Protein AF-A0A074LGM9-F1 (afdb_monomer_lite)

Structure (mmCIF, N/CA/C/O backbone):
data_AF-A0A074LGM9-F1
#
_entry.id   AF-A0A074LGM9-F1
#
loop_
_atom_site.group_PDB
_atom_site.id
_atom_site.type_symbol
_atom_site.label_atom_id
_atom_site.label_alt_id
_atom_site.label_comp_id
_atom_site.label_asym_id
_atom_site.label_entity_id
_atom_site.label_seq_id
_atom_site.pdbx_PDB_ins_code
_atom_site.Cartn_x
_atom_site.Cartn_y
_atom_site.Cartn_z
_atom_site.occupancy
_atom_site.B_iso_or_equiv
_atom_site.auth_seq_id
_atom_site.auth_comp_id
_atom_site.auth_asym_id
_atom_site.auth_atom_id
_atom_site.pdbx_PDB_model_num
ATOM 1 N N . MET A 1 1 ? 14.860 3.502 -33.119 1.00 79.56 1 MET A N 1
ATOM 2 C CA . MET A 1 1 ? 13.932 3.957 -32.060 1.00 79.56 1 MET A CA 1
ATOM 3 C C . MET A 1 1 ? 13.161 2.778 -31.493 1.00 79.56 1 MET A C 1
ATOM 5 O O . MET A 1 1 ? 13.314 2.541 -30.311 1.00 79.56 1 MET A O 1
ATOM 9 N N . ILE A 1 2 ? 12.432 1.997 -32.301 1.00 83.88 2 ILE A N 1
ATOM 10 C CA . ILE A 1 2 ? 11.739 0.797 -31.795 1.00 83.88 2 ILE A CA 1
ATOM 11 C C . ILE A 1 2 ? 12.697 -0.224 -31.157 1.00 83.88 2 ILE A C 1
ATOM 13 O O . ILE A 1 2 ? 12.437 -0.666 -30.051 1.00 83.88 2 ILE A O 1
ATOM 17 N N . GLU A 1 3 ? 13.859 -0.476 -31.768 1.00 88.50 3 GLU A N 1
ATOM 18 C CA . GLU A 1 3 ? 14.899 -1.351 -31.192 1.00 88.50 3 GLU A CA 1
ATOM 19 C C . GLU A 1 3 ? 15.421 -0.869 -29.832 1.00 88.50 3 GLU A C 1
ATOM 21 O O . GLU A 1 3 ? 15.702 -1.665 -28.945 1.00 88.50 3 GLU A O 1
ATOM 26 N N . TYR A 1 4 ? 15.507 0.451 -29.643 1.00 87.50 4 TYR A N 1
ATOM 27 C CA . TYR A 1 4 ? 15.885 1.024 -28.353 1.00 87.50 4 TYR A CA 1
ATOM 28 C C . TYR A 1 4 ? 14.794 0.762 -27.308 1.00 87.50 4 TYR A C 1
ATOM 30 O O . TYR A 1 4 ? 15.094 0.303 -26.216 1.00 87.50 4 TYR A O 1
ATOM 38 N N . VAL A 1 5 ? 13.524 0.974 -27.671 1.00 87.62 5 VAL A N 1
ATOM 39 C CA . VAL A 1 5 ? 12.377 0.695 -26.790 1.00 87.62 5 VAL A CA 1
ATOM 40 C C . VAL A 1 5 ? 12.294 -0.789 -26.428 1.00 87.62 5 VAL A C 1
ATOM 42 O O . VAL A 1 5 ? 12.041 -1.098 -25.272 1.00 87.62 5 VAL A O 1
ATOM 45 N N . LYS A 1 6 ? 12.550 -1.701 -27.377 1.00 91.06 6 LYS A N 1
ATOM 46 C CA . LYS A 1 6 ? 12.632 -3.146 -27.110 1.00 91.06 6 LYS A CA 1
ATOM 47 C C . LYS A 1 6 ? 13.707 -3.464 -26.068 1.00 91.06 6 LYS A C 1
ATOM 49 O O . LYS A 1 6 ? 13.430 -4.161 -25.099 1.00 91.06 6 LYS A O 1
ATOM 54 N N . GLY A 1 7 ? 14.910 -2.913 -26.242 1.00 89.75 7 GLY A N 1
ATOM 55 C CA . GLY A 1 7 ? 16.015 -3.116 -25.304 1.00 89.75 7 GLY A CA 1
ATOM 56 C C . GLY A 1 7 ? 15.731 -2.561 -23.906 1.00 89.75 7 GLY A C 1
ATOM 57 O O . GLY A 1 7 ? 16.044 -3.212 -22.914 1.00 89.75 7 GLY A O 1
ATOM 58 N N . GLU A 1 8 ? 15.112 -1.385 -23.811 1.00 89.44 8 GLU A N 1
ATOM 59 C CA . GLU A 1 8 ? 14.709 -0.812 -22.520 1.00 89.44 8 GLU A CA 1
ATOM 60 C C . GLU A 1 8 ? 13.554 -1.591 -21.871 1.00 89.44 8 GLU A C 1
ATOM 62 O O . GLU A 1 8 ? 13.563 -1.781 -20.659 1.00 89.44 8 GLU A O 1
ATOM 67 N N . LEU A 1 9 ? 12.601 -2.106 -22.657 1.00 89.62 9 LEU A N 1
ATOM 68 C CA . LEU A 1 9 ? 11.525 -2.963 -22.153 1.00 89.62 9 LEU A CA 1
ATOM 69 C C . LEU A 1 9 ? 12.070 -4.265 -21.560 1.00 89.62 9 LEU A C 1
ATOM 71 O O . LEU A 1 9 ? 11.597 -4.706 -20.517 1.00 89.62 9 LEU A O 1
ATOM 75 N N . GLU A 1 10 ? 13.072 -4.868 -22.198 1.00 90.75 10 GLU A N 1
ATOM 76 C CA . GLU A 1 10 ? 13.732 -6.061 -21.664 1.00 90.75 10 GLU A CA 1
ATOM 77 C C . GLU A 1 10 ? 14.393 -5.788 -20.315 1.00 90.75 10 GLU A C 1
ATOM 79 O O . GLU A 1 10 ? 14.156 -6.521 -19.356 1.00 90.75 10 GLU A O 1
ATOM 84 N N . LYS A 1 11 ? 15.141 -4.683 -20.203 1.00 89.25 11 LYS A N 1
ATOM 85 C CA . LYS A 1 11 ? 15.728 -4.263 -18.923 1.00 89.25 11 LYS A CA 1
ATOM 86 C C . LYS A 1 11 ? 14.650 -4.091 -17.860 1.00 89.25 11 LYS A C 1
ATOM 88 O O . LYS A 1 11 ? 14.748 -4.708 -16.803 1.00 89.25 11 LYS A O 1
ATOM 93 N N . PHE A 1 12 ? 13.603 -3.333 -18.183 1.00 87.25 12 PHE A N 1
ATOM 94 C CA . PHE A 1 12 ? 12.478 -3.075 -17.290 1.00 87.25 12 PHE A CA 1
ATOM 95 C C . PHE A 1 12 ? 11.784 -4.369 -16.833 1.00 87.25 12 PHE A C 1
ATOM 97 O O . PHE A 1 12 ? 11.478 -4.528 -15.657 1.00 87.25 12 PHE A O 1
ATOM 104 N N . ARG A 1 13 ? 11.606 -5.346 -17.733 1.00 87.62 13 ARG A N 1
ATOM 105 C CA . ARG A 1 13 ? 11.040 -6.669 -17.419 1.00 87.62 13 ARG A CA 1
ATOM 106 C C . ARG A 1 13 ? 11.922 -7.491 -16.480 1.00 87.62 13 ARG A C 1
ATOM 108 O O . ARG A 1 13 ? 11.405 -8.210 -15.619 1.00 87.62 13 ARG A O 1
ATOM 115 N N . THR A 1 14 ? 13.236 -7.438 -16.682 1.00 88.25 14 THR A N 1
ATOM 116 C CA .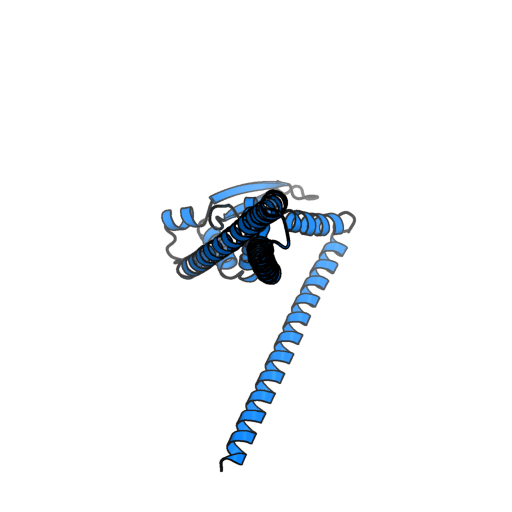 THR A 1 14 ? 14.207 -8.213 -15.894 1.00 88.25 14 THR A CA 1
ATOM 117 C C . THR A 1 14 ? 14.541 -7.582 -14.546 1.00 88.25 14 THR A C 1
ATOM 119 O O . THR A 1 14 ? 14.972 -8.294 -13.640 1.00 88.25 14 THR A O 1
ATOM 122 N N . ASP A 1 15 ? 14.298 -6.281 -14.376 1.00 88.50 15 ASP A N 1
ATOM 123 C CA . ASP A 1 15 ? 14.579 -5.550 -13.143 1.00 88.50 15 ASP A CA 1
ATOM 124 C C . ASP A 1 15 ? 13.516 -5.799 -12.061 1.00 88.50 15 ASP A C 1
ATOM 126 O O . ASP A 1 15 ? 12.702 -4.946 -11.705 1.00 88.50 15 ASP A O 1
ATOM 130 N N . LYS A 1 16 ? 13.507 -7.019 -11.514 1.00 86.75 16 LYS A N 1
ATOM 131 C CA . LYS A 1 16 ? 12.575 -7.404 -10.445 1.00 86.75 16 LYS A CA 1
ATOM 132 C C . LYS A 1 16 ? 12.768 -6.569 -9.174 1.00 86.75 16 LYS A C 1
ATOM 134 O O . LYS A 1 16 ? 11.796 -6.341 -8.456 1.00 86.75 16 LYS A O 1
ATOM 139 N N . ALA A 1 17 ? 13.994 -6.118 -8.905 1.00 84.44 17 ALA A N 1
ATOM 140 C CA . ALA A 1 17 ? 14.307 -5.287 -7.748 1.00 84.44 17 ALA A CA 1
ATOM 141 C C . ALA A 1 17 ? 13.720 -3.878 -7.905 1.00 84.44 17 ALA A C 1
ATOM 143 O O . ALA A 1 17 ? 12.995 -3.434 -7.016 1.00 84.44 17 ALA A O 1
ATOM 144 N N . GLY A 1 18 ? 13.940 -3.223 -9.049 1.00 84.75 18 GLY A N 1
ATOM 145 C CA . GLY A 1 18 ? 13.355 -1.917 -9.357 1.00 84.75 18 GLY A CA 1
ATOM 146 C C . GLY A 1 18 ? 11.829 -1.955 -9.412 1.00 84.75 18 GLY A C 1
ATOM 147 O O . GLY A 1 18 ? 11.168 -1.098 -8.833 1.00 84.75 18 GLY A O 1
ATOM 148 N N . LEU A 1 19 ? 11.243 -3.006 -9.996 1.00 86.44 19 LEU A N 1
ATOM 149 C CA . LEU A 1 19 ? 9.788 -3.202 -10.007 1.00 86.44 19 LEU A CA 1
ATOM 150 C C . LEU A 1 19 ? 9.200 -3.343 -8.598 1.00 86.44 19 LEU A C 1
ATOM 152 O O . LEU A 1 19 ? 8.133 -2.791 -8.322 1.00 86.44 19 LEU A O 1
ATOM 156 N N . LYS A 1 20 ? 9.881 -4.074 -7.708 1.00 88.81 20 LYS A N 1
ATOM 157 C CA . LYS A 1 20 ? 9.473 -4.200 -6.305 1.00 88.81 20 LYS A CA 1
ATOM 158 C C . LYS A 1 20 ? 9.613 -2.871 -5.567 1.00 88.81 20 LYS A C 1
ATOM 160 O O . LYS A 1 20 ? 8.683 -2.465 -4.884 1.00 88.81 20 LYS A O 1
ATOM 165 N N . TRP A 1 21 ? 10.730 -2.177 -5.750 1.00 86.19 21 TRP A N 1
ATOM 166 C CA . TRP A 1 21 ? 10.959 -0.871 -5.139 1.00 86.19 21 TRP A CA 1
ATOM 167 C C . TRP A 1 21 ? 9.899 0.154 -5.577 1.00 86.19 21 TRP A C 1
ATOM 169 O O . TRP A 1 21 ? 9.304 0.822 -4.736 1.00 86.19 21 TRP A O 1
ATOM 179 N N . ASN A 1 22 ? 9.554 0.195 -6.869 1.00 86.38 22 ASN A N 1
ATOM 180 C CA . ASN A 1 22 ? 8.459 1.021 -7.389 1.00 86.38 22 ASN A CA 1
ATOM 181 C C . ASN A 1 22 ? 7.105 0.652 -6.764 1.00 86.38 22 ASN A C 1
ATOM 183 O O . ASN A 1 22 ? 6.282 1.527 -6.501 1.00 86.38 22 ASN A O 1
ATOM 187 N N . PHE A 1 23 ? 6.852 -0.638 -6.529 1.00 90.88 23 PHE A N 1
ATOM 188 C CA . PHE A 1 23 ? 5.637 -1.084 -5.853 1.00 90.88 23 PHE A CA 1
ATOM 189 C C . PHE A 1 23 ? 5.584 -0.611 -4.399 1.00 90.88 23 PHE A C 1
ATOM 191 O O . PHE A 1 23 ? 4.559 -0.081 -3.972 1.00 90.88 23 PHE A O 1
ATOM 198 N N . ASP A 1 24 ? 6.679 -0.761 -3.658 1.00 87.94 24 ASP A N 1
ATOM 199 C CA . ASP A 1 24 ? 6.764 -0.341 -2.260 1.00 87.94 24 ASP A CA 1
ATOM 200 C C . ASP A 1 24 ? 6.587 1.188 -2.145 1.00 87.94 24 ASP A C 1
ATOM 202 O O . ASP A 1 24 ? 5.758 1.659 -1.360 1.00 87.94 24 ASP A O 1
ATOM 206 N N . ALA A 1 25 ? 7.237 1.958 -3.026 1.00 86.12 25 ALA A N 1
ATOM 207 C CA . ALA A 1 25 ? 7.060 3.407 -3.143 1.00 86.12 25 ALA A CA 1
ATOM 208 C C . ALA A 1 25 ? 5.612 3.802 -3.483 1.00 86.12 25 ALA A C 1
ATOM 210 O O . ALA A 1 25 ? 5.052 4.731 -2.895 1.00 86.12 25 ALA A O 1
ATOM 211 N N . TYR A 1 26 ? 4.966 3.071 -4.398 1.00 89.88 26 TYR A N 1
ATOM 212 C CA . TYR A 1 26 ? 3.560 3.280 -4.742 1.00 89.88 26 TYR A CA 1
ATOM 213 C C . TYR A 1 26 ? 2.647 3.038 -3.533 1.00 89.88 26 TYR A C 1
ATOM 215 O O . TYR A 1 26 ? 1.749 3.836 -3.255 1.00 89.88 26 TYR A O 1
ATOM 223 N N . VAL A 1 27 ? 2.855 1.935 -2.809 1.00 89.00 27 VAL A N 1
ATOM 224 C CA . VAL A 1 27 ? 2.059 1.589 -1.623 1.00 89.00 27 VAL A CA 1
ATOM 225 C C . VAL A 1 27 ? 2.178 2.681 -0.567 1.00 89.00 27 VAL A C 1
ATOM 227 O O . VAL A 1 27 ? 1.165 3.124 -0.020 1.00 89.00 27 VAL A O 1
ATOM 230 N N . GLN A 1 28 ? 3.393 3.153 -0.324 1.00 84.19 28 GLN A N 1
ATOM 231 C CA . GLN A 1 28 ? 3.650 4.216 0.631 1.00 84.19 28 GLN A CA 1
ATOM 232 C C . GLN A 1 28 ? 2.956 5.529 0.226 1.00 84.19 28 GLN A C 1
ATOM 234 O O . GLN A 1 28 ? 2.233 6.116 1.031 1.00 84.19 28 GLN A O 1
ATOM 239 N N . ALA A 1 29 ? 3.120 5.962 -1.027 1.00 83.88 29 ALA A N 1
ATOM 240 C CA . ALA A 1 29 ? 2.588 7.238 -1.502 1.00 83.88 29 ALA A CA 1
ATOM 241 C C . ALA A 1 29 ? 1.051 7.255 -1.602 1.00 83.88 29 ALA A C 1
ATOM 243 O O . ALA A 1 29 ? 0.423 8.278 -1.325 1.00 83.88 29 ALA A O 1
ATOM 244 N N . TYR A 1 30 ? 0.427 6.133 -1.987 1.00 84.94 30 TYR A N 1
ATOM 245 C CA . TYR A 1 30 ? -0.977 6.137 -2.421 1.00 84.94 30 TYR A CA 1
ATOM 246 C C . TYR A 1 30 ? -1.909 5.195 -1.659 1.00 84.94 30 TYR A C 1
ATOM 248 O O . TYR A 1 30 ? -3.124 5.397 -1.692 1.00 84.94 30 TYR A O 1
ATOM 256 N N . VAL A 1 31 ? -1.392 4.170 -0.977 1.00 82.69 31 VAL A N 1
ATOM 257 C CA . VAL A 1 31 ? -2.233 3.194 -0.258 1.00 82.69 31 VAL A CA 1
ATOM 258 C C . VAL A 1 31 ? -2.360 3.551 1.229 1.00 82.69 31 VAL A C 1
ATOM 260 O O . VAL A 1 31 ? -3.333 3.129 1.854 1.00 82.69 31 VAL A O 1
ATOM 263 N N . GLN A 1 32 ? -1.452 4.381 1.774 1.00 68.75 32 GLN A N 1
ATOM 264 C CA . GLN A 1 32 ? -1.459 4.841 3.178 1.00 68.75 32 GLN A CA 1
ATOM 265 C C . GLN A 1 32 ? -1.699 3.681 4.154 1.00 68.75 32 GLN A C 1
ATOM 267 O O . GLN A 1 32 ? -2.589 3.717 5.009 1.00 68.75 32 GLN A O 1
ATOM 272 N N . SER A 1 33 ? -0.962 2.594 3.950 1.00 64.62 33 SER A N 1
ATOM 273 C CA . SER A 1 33 ? -1.133 1.365 4.708 1.00 64.62 33 SER A CA 1
ATOM 274 C C . SER A 1 33 ? -0.240 1.381 5.947 1.00 64.62 33 SER A C 1
ATOM 276 O O . SER A 1 33 ? 0.830 0.784 5.935 1.00 64.62 33 SER A O 1
ATOM 278 N N . ASP A 1 34 ? -0.736 1.948 7.049 1.00 61.44 34 ASP A N 1
ATOM 279 C CA . ASP A 1 34 ? -0.253 1.629 8.406 1.00 61.44 34 ASP A CA 1
ATOM 280 C C . ASP A 1 34 ? -0.864 0.298 8.889 1.00 61.44 34 ASP A C 1
ATOM 282 O O . ASP A 1 34 ? -1.337 0.187 10.025 1.00 61.44 34 ASP A O 1
ATOM 286 N N . ALA A 1 35 ? -0.968 -0.686 7.989 1.00 58.25 35 ALA A N 1
ATOM 287 C CA . ALA A 1 35 ? -1.589 -1.975 8.259 1.00 58.25 35 ALA A CA 1
ATOM 288 C C . ALA A 1 35 ? -0.686 -2.784 9.192 1.00 58.25 35 ALA A C 1
ATOM 290 O O . ALA A 1 35 ? 0.143 -3.583 8.767 1.00 58.25 35 ALA A O 1
ATOM 291 N N . ASP A 1 36 ? -0.851 -2.526 10.479 1.00 68.31 36 ASP A N 1
ATOM 292 C CA . ASP A 1 36 ? -0.276 -3.294 11.562 1.00 68.31 36 ASP A CA 1
ATOM 293 C C . ASP A 1 36 ? -1.358 -4.248 12.078 1.00 68.31 36 ASP A C 1
ATOM 295 O O . ASP A 1 36 ? -2.349 -3.821 12.677 1.00 68.31 36 ASP A O 1
ATOM 299 N N . GLU A 1 37 ? -1.196 -5.545 11.804 1.00 70.50 37 GLU A N 1
ATOM 300 C CA . GLU A 1 37 ? -2.135 -6.589 12.241 1.00 70.50 37 GLU A CA 1
ATOM 301 C C . GLU A 1 37 ? -2.331 -6.591 13.768 1.00 70.50 37 GLU A C 1
ATOM 303 O O . GLU A 1 37 ? -3.406 -6.956 14.259 1.00 70.50 37 GLU A O 1
ATOM 308 N N . SER A 1 38 ? -1.331 -6.128 14.530 1.00 78.50 38 SER A N 1
ATOM 309 C CA . SER A 1 38 ? -1.445 -6.004 15.984 1.00 78.50 38 SER A CA 1
ATOM 310 C C . SER A 1 38 ? -2.473 -4.943 16.391 1.00 78.50 38 SER A C 1
ATOM 312 O O . SER A 1 38 ? -3.298 -5.206 17.264 1.00 78.50 38 SER A O 1
ATOM 314 N N . LYS A 1 39 ? -2.552 -3.812 15.674 1.00 82.38 39 LYS A N 1
ATOM 315 C CA . LYS A 1 39 ? -3.523 -2.740 15.959 1.00 82.38 39 LYS A C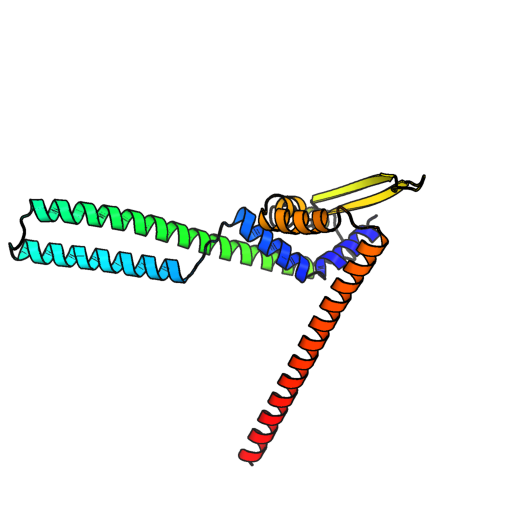A 1
ATOM 316 C C . LYS A 1 39 ? -4.966 -3.181 15.753 1.00 82.38 39 LYS A C 1
ATOM 318 O O . LYS A 1 39 ? -5.829 -2.841 16.555 1.00 82.38 39 LYS A O 1
ATOM 323 N N . LEU A 1 40 ? -5.249 -3.951 14.700 1.00 85.44 40 LEU A N 1
ATOM 324 C CA . LEU A 1 40 ? -6.598 -4.486 14.470 1.00 85.44 40 LEU A CA 1
ATOM 325 C C . LEU A 1 40 ? -7.028 -5.439 15.589 1.00 85.44 40 LEU A C 1
ATOM 327 O O . LEU A 1 40 ? -8.188 -5.419 16.003 1.00 85.44 40 LEU A O 1
ATOM 331 N N . THR A 1 41 ? -6.088 -6.245 16.083 1.00 88.50 41 THR A N 1
ATOM 332 C CA . THR A 1 41 ? -6.318 -7.156 17.209 1.00 88.50 41 THR A CA 1
ATOM 333 C C . THR A 1 41 ? -6.575 -6.373 18.497 1.00 88.50 41 THR A C 1
ATOM 335 O O . THR A 1 41 ? -7.531 -6.666 19.212 1.00 88.50 41 THR A O 1
ATOM 338 N N . ASP A 1 42 ? -5.788 -5.330 18.759 1.00 91.50 42 ASP A N 1
ATOM 339 C CA . ASP A 1 42 ? -5.955 -4.467 19.930 1.00 91.50 42 ASP A CA 1
ATOM 340 C C . ASP A 1 42 ? -7.295 -3.723 19.913 1.00 91.50 42 ASP A C 1
ATOM 342 O O . ASP A 1 42 ? -8.011 -3.726 20.915 1.00 91.50 42 ASP A O 1
ATOM 346 N N . ILE A 1 43 ? -7.687 -3.151 18.769 1.00 91.94 43 ILE A N 1
ATOM 347 C CA . ILE A 1 43 ? -8.990 -2.490 18.605 1.00 91.94 43 ILE A CA 1
ATOM 348 C C . ILE A 1 43 ? -10.132 -3.488 18.840 1.00 91.94 43 ILE A C 1
ATOM 350 O O . ILE A 1 43 ? -11.100 -3.166 19.528 1.00 91.94 43 ILE A O 1
ATOM 354 N N . ALA A 1 44 ? -10.025 -4.714 18.315 1.00 91.62 44 ALA A N 1
ATOM 355 C CA . ALA A 1 44 ? -11.037 -5.748 18.526 1.00 91.62 44 ALA A CA 1
ATOM 356 C C . ALA A 1 44 ? -11.173 -6.134 20.010 1.00 91.62 44 ALA A C 1
ATOM 358 O O . ALA A 1 44 ? -12.294 -6.249 20.510 1.00 91.62 44 ALA A O 1
ATOM 359 N N . ASN A 1 45 ? -10.052 -6.265 20.725 1.00 94.62 45 ASN A N 1
ATOM 360 C CA . ASN A 1 45 ? -10.051 -6.537 22.162 1.00 94.62 45 ASN A CA 1
ATOM 361 C C . ASN A 1 45 ? -10.693 -5.387 22.953 1.00 94.62 45 ASN A C 1
ATOM 363 O O . ASN A 1 45 ? -11.533 -5.632 23.814 1.00 94.62 45 ASN A O 1
ATOM 367 N N . GLN A 1 46 ? -10.370 -4.132 22.627 1.00 95.00 46 GLN A N 1
ATOM 368 C CA . GLN A 1 46 ? -10.963 -2.962 23.286 1.00 95.00 46 GLN A CA 1
ATOM 369 C C . GLN A 1 46 ? -12.475 -2.857 23.044 1.00 95.00 46 GLN A C 1
ATOM 371 O O . GLN A 1 46 ? -13.228 -2.529 23.962 1.00 95.00 46 GLN A O 1
ATOM 376 N N . ILE A 1 47 ? -12.942 -3.168 21.828 1.00 94.31 47 ILE A N 1
ATOM 377 C CA . ILE A 1 47 ? -14.378 -3.248 21.524 1.00 94.31 47 ILE A CA 1
ATOM 378 C C . ILE A 1 47 ? -15.041 -4.300 22.418 1.00 94.31 47 ILE A C 1
ATOM 380 O O . ILE A 1 47 ? -16.052 -4.002 23.056 1.00 94.31 47 ILE A O 1
ATOM 384 N N . GLN A 1 48 ? -14.453 -5.497 22.518 1.00 95.44 48 GLN A N 1
ATOM 385 C CA . GLN A 1 48 ? -14.981 -6.562 23.369 1.00 95.44 48 GLN A CA 1
ATOM 386 C C . GLN A 1 48 ? -15.031 -6.140 24.848 1.00 95.44 48 GLN A C 1
ATOM 388 O O . GLN A 1 48 ? -16.055 -6.330 25.505 1.00 95.44 48 GLN A O 1
ATOM 393 N N . GLU A 1 49 ? -13.975 -5.514 25.371 1.00 95.50 49 GLU A N 1
ATOM 394 C CA . GLU A 1 49 ? -13.945 -5.007 26.750 1.00 95.50 49 GLU A CA 1
ATOM 395 C C . GLU A 1 49 ? -15.054 -3.974 27.013 1.00 95.50 49 GLU A C 1
ATOM 397 O O . GLU A 1 49 ? -15.718 -4.013 28.055 1.00 95.50 49 GLU A O 1
ATOM 402 N N . LEU A 1 50 ? -15.302 -3.058 26.071 1.00 94.50 50 LEU A N 1
ATOM 403 C CA . LEU A 1 50 ? -16.388 -2.078 26.180 1.00 94.50 50 LEU A CA 1
ATOM 404 C C . LEU A 1 50 ? -17.768 -2.739 26.146 1.00 94.50 50 LEU A C 1
ATOM 406 O O . LEU A 1 50 ? -18.648 -2.344 26.916 1.00 94.50 50 LEU A O 1
ATOM 410 N N . GLU A 1 51 ? -17.975 -3.753 25.306 1.00 93.25 51 GLU A N 1
ATOM 411 C CA . GLU A 1 51 ? -19.221 -4.527 25.284 1.00 93.25 51 GLU A CA 1
ATOM 412 C C . GLU A 1 51 ? -19.455 -5.271 26.607 1.00 93.25 51 GLU A C 1
ATOM 414 O O . GLU A 1 51 ? -20.558 -5.221 27.164 1.00 93.25 51 GLU A O 1
ATOM 419 N N . GLU A 1 52 ? -18.411 -5.873 27.177 1.00 95.12 52 GLU A N 1
ATOM 420 C CA . GLU A 1 52 ? -18.466 -6.507 28.495 1.00 95.12 52 GLU A CA 1
ATOM 421 C C . GLU A 1 52 ? -18.795 -5.490 29.600 1.00 95.12 52 GLU A C 1
ATOM 423 O O . GLU A 1 52 ? -19.635 -5.754 30.468 1.00 95.12 52 GLU A O 1
ATOM 428 N N . MET A 1 53 ? -18.223 -4.283 29.545 1.00 93.25 53 MET A N 1
ATOM 429 C CA . MET A 1 53 ? -18.561 -3.195 30.470 1.00 93.25 53 MET A CA 1
ATOM 430 C C . MET A 1 53 ? -20.028 -2.754 30.355 1.00 93.25 53 MET A C 1
ATOM 432 O O . MET A 1 53 ? -20.665 -2.458 31.376 1.00 93.25 53 MET A O 1
ATOM 436 N N . ARG A 1 54 ? -20.603 -2.728 29.145 1.00 92.31 54 ARG A N 1
ATOM 437 C CA . ARG A 1 54 ? -22.036 -2.436 28.948 1.00 92.31 54 ARG A CA 1
ATOM 438 C C . ARG A 1 54 ? -22.917 -3.504 29.583 1.00 92.31 54 ARG A C 1
ATOM 440 O O . ARG A 1 54 ? -23.884 -3.165 30.271 1.00 92.31 54 ARG A O 1
ATOM 447 N N . GLU A 1 55 ? -22.560 -4.770 29.404 1.00 93.38 55 GLU A N 1
ATOM 448 C CA . GLU A 1 55 ? -23.266 -5.906 29.997 1.00 93.38 55 GLU A CA 1
ATOM 449 C C . GLU A 1 55 ? -23.189 -5.876 31.534 1.00 93.38 55 GLU A C 1
ATOM 451 O O . GLU A 1 55 ? -24.191 -6.081 32.225 1.00 93.38 55 GLU A O 1
ATOM 456 N N . VAL A 1 56 ? -22.031 -5.529 32.105 1.00 93.88 56 VAL A N 1
ATOM 457 C CA . VAL A 1 56 ? -21.886 -5.324 33.556 1.00 93.88 56 VAL A CA 1
ATOM 458 C C . VAL A 1 56 ? -22.782 -4.186 34.045 1.00 93.88 56 VAL A C 1
ATOM 460 O O . VAL A 1 56 ? -23.509 -4.368 35.024 1.00 93.88 56 VAL A O 1
ATOM 463 N N . ASN A 1 57 ? -22.793 -3.037 33.363 1.00 91.88 57 ASN A N 1
ATOM 464 C CA . ASN A 1 57 ? -23.667 -1.916 33.720 1.00 91.88 57 ASN A CA 1
ATOM 465 C C . ASN A 1 57 ? -25.152 -2.308 33.673 1.00 91.88 57 ASN A C 1
ATOM 467 O O . ASN A 1 57 ? -25.911 -1.936 34.570 1.00 91.88 57 ASN A O 1
ATOM 471 N N . PHE A 1 58 ? -25.562 -3.109 32.685 1.00 93.19 58 PHE A N 1
ATOM 472 C CA . PHE A 1 58 ? -26.925 -3.633 32.596 1.00 93.19 58 PHE A CA 1
ATOM 473 C C . PHE A 1 58 ? -27.262 -4.553 33.779 1.00 93.19 58 PHE A C 1
ATOM 475 O O . PHE A 1 58 ? -28.322 -4.441 34.392 1.00 93.19 58 PHE A O 1
ATOM 482 N N . ARG A 1 59 ? -26.337 -5.423 34.193 1.00 94.69 59 ARG A N 1
ATOM 483 C CA . ARG A 1 59 ? -26.539 -6.266 35.385 1.00 94.69 59 ARG A CA 1
ATOM 484 C C . ARG A 1 59 ? -26.625 -5.450 36.673 1.00 94.69 59 ARG A C 1
ATOM 486 O O . ARG A 1 59 ? -27.379 -5.825 37.570 1.00 94.69 59 ARG A O 1
ATOM 493 N N . LEU A 1 60 ? -25.858 -4.365 36.790 1.00 94.31 60 LEU A N 1
ATOM 494 C CA . LEU A 1 60 ? -25.886 -3.484 37.960 1.00 94.31 60 LEU A CA 1
ATOM 495 C C . LEU A 1 60 ? -27.223 -2.744 38.077 1.00 94.31 60 LEU A C 1
ATOM 497 O O . LEU A 1 60 ? -27.777 -2.697 39.176 1.00 94.31 60 LEU A O 1
ATOM 501 N N . VAL A 1 61 ? -27.767 -2.230 36.965 1.00 94.38 61 VAL A N 1
ATOM 502 C CA . VAL A 1 61 ? -29.075 -1.552 36.980 1.00 94.38 61 VAL A CA 1
ATOM 503 C C . VAL A 1 61 ? -30.207 -2.542 37.264 1.00 94.38 61 VAL A C 1
ATOM 505 O O . VAL A 1 61 ? -31.047 -2.286 38.119 1.00 94.38 61 VAL A O 1
ATOM 508 N N . ALA A 1 62 ? -30.152 -3.754 36.697 1.00 94.00 62 ALA A N 1
ATOM 509 C CA . ALA A 1 62 ? -31.131 -4.812 36.962 1.00 94.00 62 ALA A CA 1
ATOM 510 C C . ALA A 1 62 ? -31.147 -5.272 38.433 1.00 94.00 62 ALA A C 1
ATOM 512 O O . ALA A 1 62 ? -32.176 -5.710 38.947 1.00 94.00 62 ALA A O 1
ATOM 513 N N . LYS A 1 63 ? -30.007 -5.169 39.129 1.00 96.31 63 LYS A N 1
ATOM 514 C CA . LYS A 1 63 ? -29.882 -5.449 40.568 1.00 96.31 63 LYS A CA 1
ATOM 515 C C . LYS A 1 63 ? -30.190 -4.233 41.451 1.00 96.31 63 LYS A C 1
ATOM 517 O O . LYS A 1 63 ? -30.004 -4.328 42.663 1.00 96.31 63 LYS A O 1
ATOM 522 N N . ASN A 1 64 ? -30.640 -3.115 40.873 1.00 94.62 64 ASN A N 1
ATOM 523 C CA . ASN A 1 64 ? -30.849 -1.831 41.551 1.00 94.62 64 ASN A CA 1
ATOM 524 C C . ASN A 1 64 ? -29.600 -1.336 42.312 1.00 94.62 64 ASN A C 1
ATOM 526 O O . ASN A 1 64 ? -29.715 -0.688 43.350 1.00 94.62 64 ASN A O 1
ATOM 530 N N . MET A 1 65 ? -28.397 -1.684 41.832 1.00 94.75 65 MET A N 1
ATOM 531 C CA . MET A 1 65 ? -27.126 -1.240 42.426 1.00 94.75 65 MET A CA 1
ATOM 532 C C . MET A 1 65 ? -26.685 0.137 41.914 1.00 94.75 65 MET A C 1
ATOM 534 O O . MET A 1 65 ? -25.858 0.780 42.552 1.00 94.75 65 MET A O 1
ATOM 538 N N . ILE A 1 66 ? -27.215 0.559 40.766 1.00 93.62 66 ILE A N 1
ATOM 539 C CA . ILE A 1 66 ? -27.069 1.895 40.176 1.00 93.62 66 ILE A CA 1
ATOM 540 C C . ILE A 1 66 ? -28.451 2.386 39.737 1.00 93.62 66 ILE A C 1
ATOM 542 O O . ILE A 1 66 ? -29.351 1.566 39.537 1.00 93.62 66 ILE A O 1
ATOM 546 N N . THR A 1 67 ? -28.623 3.697 39.580 1.00 96.06 67 THR A N 1
ATOM 547 C CA . THR A 1 67 ? -29.881 4.269 39.072 1.00 96.06 67 THR A CA 1
ATOM 548 C C . THR A 1 67 ? -29.973 4.188 37.546 1.00 96.06 67 THR A C 1
ATOM 550 O O . THR A 1 67 ? -28.962 4.051 36.851 1.00 96.06 67 THR A O 1
ATOM 553 N N . ASP A 1 68 ? -31.184 4.331 37.001 1.00 94.38 68 ASP A N 1
ATOM 554 C CA . ASP A 1 68 ? -31.395 4.423 35.550 1.00 94.38 68 ASP A CA 1
ATOM 555 C C . ASP A 1 68 ? -30.641 5.618 34.938 1.00 94.38 68 ASP A C 1
ATOM 557 O O . ASP A 1 68 ? -30.061 5.510 33.859 1.00 94.38 68 ASP A O 1
ATOM 561 N N . GLU A 1 69 ? -30.582 6.750 35.646 1.00 95.56 69 GLU A N 1
ATOM 562 C CA . GLU A 1 69 ? -29.851 7.951 35.214 1.00 95.56 69 GLU A CA 1
ATOM 563 C C . GLU A 1 69 ? -28.333 7.711 35.158 1.00 95.56 69 GLU A C 1
ATOM 565 O O . GLU A 1 69 ? -27.658 8.117 34.202 1.00 95.56 69 GLU A O 1
ATOM 570 N N . GLU A 1 70 ? -27.784 7.002 36.150 1.00 93.12 70 GLU A N 1
ATOM 571 C CA . GLU A 1 70 ? -26.381 6.584 36.157 1.00 93.12 70 GLU A CA 1
ATOM 572 C C . GLU A 1 70 ? -26.086 5.598 35.024 1.00 93.12 70 GLU A C 1
ATOM 574 O O . GLU A 1 70 ? -25.057 5.726 34.354 1.00 93.12 70 GLU A O 1
ATOM 579 N N . TYR A 1 71 ? -26.987 4.641 34.780 1.00 94.56 71 TYR A N 1
ATOM 580 C CA . TYR A 1 71 ? -26.871 3.695 33.674 1.00 94.56 71 TYR A CA 1
ATOM 581 C C . TYR A 1 71 ? -26.832 4.421 32.328 1.00 94.56 71 TYR A C 1
ATOM 583 O O . TYR A 1 71 ? -25.895 4.213 31.558 1.00 94.56 71 TYR A O 1
ATOM 591 N N . VAL A 1 72 ? -27.784 5.322 32.063 1.00 94.75 72 VAL A N 1
ATOM 592 C CA . VAL A 1 72 ? -27.838 6.107 30.818 1.00 94.75 72 VAL A CA 1
ATOM 593 C C . VAL A 1 72 ? -26.547 6.898 30.613 1.00 94.75 72 VAL A C 1
ATOM 595 O O . VAL A 1 72 ? -25.956 6.842 29.536 1.00 94.75 72 VAL A O 1
ATOM 598 N N . THR A 1 73 ? -26.061 7.575 31.656 1.00 95.06 73 THR A N 1
ATOM 599 C CA . THR A 1 73 ? -24.843 8.395 31.573 1.00 95.06 73 THR A CA 1
ATOM 600 C C . THR A 1 73 ? -23.599 7.554 31.276 1.00 95.06 73 THR A C 1
ATOM 602 O O . THR A 1 73 ? -22.770 7.939 30.450 1.00 95.06 73 THR A O 1
ATOM 605 N N . ARG A 1 74 ? -23.448 6.395 31.930 1.00 92.94 74 ARG A N 1
ATOM 606 C CA . ARG A 1 74 ? -22.314 5.485 31.692 1.00 92.94 74 ARG A CA 1
ATOM 607 C C . ARG A 1 74 ? -22.384 4.852 30.306 1.00 92.94 74 ARG A C 1
ATOM 609 O O . ARG A 1 74 ? -21.376 4.804 29.608 1.00 92.94 74 ARG A O 1
ATOM 616 N N . ASN A 1 75 ? -23.566 4.396 29.901 1.00 93.50 75 ASN A N 1
ATOM 617 C CA . ASN A 1 75 ? -23.759 3.714 28.626 1.00 93.50 75 ASN A CA 1
ATOM 618 C C . ASN A 1 75 ? -23.588 4.672 27.437 1.00 93.50 75 ASN A C 1
ATOM 620 O O . ASN A 1 75 ? -23.091 4.250 26.400 1.00 93.50 75 ASN A O 1
ATOM 624 N N . ALA A 1 76 ? -23.933 5.956 27.593 1.00 94.12 76 ALA A N 1
ATOM 625 C CA . ALA A 1 76 ? -23.682 6.976 26.576 1.00 94.12 76 ALA A CA 1
ATOM 626 C C . ALA A 1 76 ? -22.181 7.131 26.275 1.00 94.12 76 ALA A C 1
ATOM 628 O O . ALA A 1 76 ? -21.792 7.113 25.112 1.00 94.12 76 ALA A O 1
ATOM 629 N N . LYS A 1 77 ? -21.334 7.191 27.313 1.00 93.81 77 LYS A N 1
ATOM 630 C CA . LYS A 1 77 ? -19.871 7.268 27.153 1.00 93.81 77 LYS A CA 1
ATOM 631 C C . LYS A 1 77 ? -19.290 6.017 26.494 1.00 93.81 77 LYS A C 1
ATOM 633 O O . LYS A 1 77 ? -18.468 6.126 25.594 1.00 93.81 77 LYS A O 1
ATOM 638 N N . LEU A 1 78 ? -19.740 4.832 26.915 1.00 93.75 78 LEU A N 1
ATOM 639 C CA . LEU A 1 78 ? -19.301 3.569 26.308 1.00 93.75 78 LEU A CA 1
ATOM 640 C C . LEU A 1 78 ? -19.723 3.471 24.836 1.00 93.75 78 LEU A C 1
ATOM 642 O O . LEU A 1 78 ? -18.970 2.962 24.015 1.00 93.75 78 LEU A O 1
ATOM 646 N N . GLN A 1 79 ? -20.914 3.967 24.491 1.00 93.69 79 GLN A N 1
ATOM 647 C CA . GLN A 1 79 ? -21.400 3.983 23.113 1.00 93.69 79 GLN A CA 1
ATOM 648 C C . GLN A 1 79 ? -20.584 4.931 22.224 1.00 93.69 79 GLN A C 1
ATOM 650 O O . GLN A 1 79 ? -20.335 4.598 21.068 1.00 93.69 79 GLN A O 1
ATOM 655 N N . GLU A 1 80 ? -20.172 6.087 22.747 1.00 95.94 80 GLU A N 1
ATOM 656 C CA . GLU A 1 80 ? -19.284 7.022 22.048 1.00 95.94 80 GLU A CA 1
ATOM 657 C C . GLU A 1 80 ? -17.925 6.369 21.754 1.00 95.94 80 GLU A C 1
ATOM 659 O O . GLU A 1 80 ? -17.523 6.298 20.596 1.00 95.94 80 GLU A O 1
ATOM 664 N N . GLN A 1 81 ? -17.296 5.768 22.768 1.00 94.88 81 GLN A N 1
ATOM 665 C CA . GLN A 1 81 ? -16.017 5.060 22.623 1.00 94.88 81 GLN A CA 1
ATOM 666 C C . GLN A 1 81 ? -16.100 3.869 21.657 1.00 94.88 81 GLN A C 1
ATOM 668 O O . GLN A 1 81 ? -15.217 3.677 20.825 1.00 94.88 81 GLN A O 1
ATOM 673 N N . LEU A 1 82 ? -17.183 3.085 21.719 1.00 94.12 82 LEU A N 1
ATOM 674 C CA . LEU A 1 82 ? -17.424 2.000 20.763 1.00 94.12 82 LEU A CA 1
ATOM 675 C C . LEU A 1 82 ? -17.518 2.529 19.334 1.00 94.12 82 LEU A C 1
ATOM 677 O O . LEU A 1 82 ? -16.944 1.939 18.425 1.00 94.12 82 LEU A O 1
ATOM 681 N N . GLN A 1 83 ? -18.226 3.639 19.123 1.00 95.50 83 GLN A N 1
ATOM 682 C CA . GLN A 1 83 ? -18.368 4.212 17.790 1.00 95.50 83 GLN A CA 1
ATOM 683 C C . GLN A 1 83 ? -17.024 4.695 17.234 1.00 95.50 83 GLN A C 1
ATOM 685 O O . GLN A 1 83 ? -16.758 4.502 16.048 1.00 95.50 83 GLN A O 1
ATOM 690 N N . GLU A 1 84 ? -16.180 5.297 18.072 1.00 95.50 84 GLU A N 1
ATOM 691 C CA . GLU A 1 84 ? -14.823 5.707 17.700 1.00 95.50 84 GLU A CA 1
ATOM 692 C C . GLU A 1 84 ? -13.973 4.502 17.279 1.00 95.50 84 GLU A C 1
ATOM 694 O O . GLU A 1 84 ? -13.457 4.487 16.159 1.00 95.50 84 GLU A 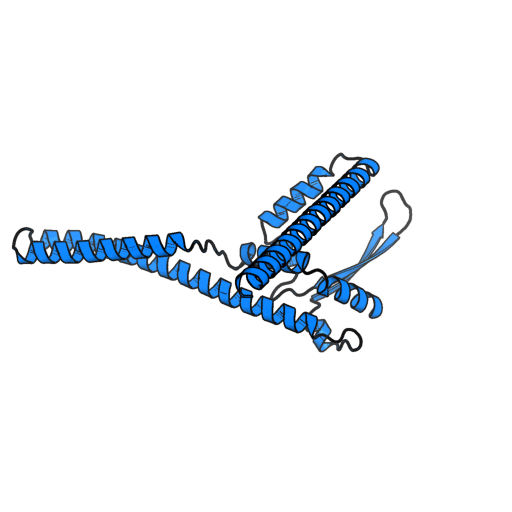O 1
ATOM 699 N N . LEU A 1 85 ? -13.922 3.455 18.108 1.00 94.56 85 LEU A N 1
ATOM 700 C CA . LEU A 1 85 ? -13.151 2.243 17.815 1.00 94.56 85 LEU A CA 1
ATOM 701 C C . LEU A 1 85 ? -13.675 1.486 16.592 1.00 94.56 85 LEU A C 1
ATOM 703 O O . LEU A 1 85 ? -12.887 1.008 15.781 1.00 94.56 85 LEU A O 1
ATOM 707 N N . MET A 1 86 ? -14.994 1.407 16.397 1.00 92.75 86 MET A N 1
ATOM 708 C CA . MET A 1 86 ? -15.576 0.796 15.196 1.00 92.75 86 MET A CA 1
ATOM 709 C C . MET A 1 86 ? -15.223 1.584 13.929 1.00 92.75 86 MET A C 1
ATOM 711 O O . MET A 1 86 ? -14.967 0.993 12.878 1.00 92.75 86 MET A O 1
ATOM 715 N N . ASN A 1 87 ? -15.201 2.917 13.997 1.00 93.12 87 ASN A N 1
ATOM 716 C CA . ASN A 1 87 ? -14.781 3.748 12.869 1.00 93.12 87 ASN A CA 1
ATOM 717 C C . ASN A 1 87 ? -13.295 3.536 12.548 1.00 93.12 87 ASN A C 1
ATOM 719 O O . ASN A 1 87 ? -12.930 3.432 11.375 1.00 93.12 87 ASN A O 1
ATOM 723 N N . GLU A 1 88 ? -12.452 3.437 13.574 1.00 91.06 88 GLU A N 1
ATOM 724 C CA . GLU A 1 88 ? -11.026 3.151 13.428 1.00 91.06 88 GLU A CA 1
ATOM 725 C C . GLU A 1 88 ? -10.779 1.748 12.852 1.00 91.06 88 GLU A C 1
ATOM 727 O O . GLU A 1 88 ? -10.042 1.602 11.875 1.00 91.06 88 GLU A O 1
ATOM 732 N N . GLN A 1 89 ? -11.479 0.727 13.357 1.00 90.81 89 GLN A N 1
ATOM 733 C CA . GLN A 1 89 ? -11.438 -0.636 12.822 1.00 90.81 89 GLN A CA 1
ATOM 734 C C . GLN A 1 89 ? -11.819 -0.667 11.338 1.00 90.81 89 GLN A C 1
ATOM 736 O O . GLN A 1 89 ? -11.106 -1.248 10.519 1.00 90.81 89 GLN A O 1
ATOM 741 N N . ASN A 1 90 ? -12.919 -0.004 10.970 1.00 90.19 90 ASN A N 1
ATOM 742 C CA . ASN A 1 90 ? -13.370 0.073 9.581 1.00 90.19 90 ASN A CA 1
ATOM 743 C C . ASN A 1 90 ? -12.344 0.771 8.682 1.00 90.19 90 ASN A C 1
ATOM 745 O O . ASN A 1 90 ? -12.120 0.335 7.552 1.00 90.19 90 ASN A O 1
ATOM 749 N N . LYS A 1 91 ? -11.690 1.827 9.179 1.00 89.00 91 LYS A N 1
ATOM 750 C CA . LYS A 1 91 ? -10.608 2.505 8.458 1.00 89.00 91 LYS A CA 1
ATOM 751 C C . LYS A 1 91 ? -9.451 1.541 8.174 1.00 89.00 91 LYS A C 1
ATOM 753 O O . LYS A 1 91 ? -9.011 1.462 7.027 1.00 89.00 91 LYS A O 1
ATOM 758 N N . HIS A 1 92 ? -9.001 0.785 9.174 1.00 87.12 92 HIS A N 1
ATOM 759 C CA . HIS A 1 92 ? -7.919 -0.189 9.011 1.00 87.12 92 HIS A CA 1
ATOM 760 C C . HIS A 1 92 ? -8.288 -1.338 8.064 1.00 87.12 92 HIS A C 1
ATOM 762 O O . HIS A 1 92 ? -7.502 -1.679 7.181 1.00 87.12 92 HIS A O 1
ATOM 768 N N . LEU A 1 93 ? -9.504 -1.883 8.170 1.00 87.69 93 LEU A N 1
ATOM 769 C CA . LEU A 1 93 ? -9.995 -2.913 7.246 1.00 87.69 93 LEU A CA 1
ATOM 770 C C . LEU A 1 93 ? -10.030 -2.411 5.796 1.00 87.69 93 LEU A C 1
ATOM 772 O O . LEU A 1 93 ? -9.633 -3.124 4.873 1.00 87.69 93 LEU A O 1
ATOM 776 N N . GLN A 1 94 ? -10.458 -1.163 5.585 1.00 87.62 94 GLN A N 1
ATOM 777 C CA . GLN A 1 94 ? -10.462 -0.555 4.258 1.00 87.62 94 GLN A CA 1
ATOM 778 C C . GLN A 1 94 ? -9.039 -0.393 3.703 1.00 87.62 94 GLN A C 1
ATOM 780 O O . GLN A 1 94 ? -8.811 -0.661 2.522 1.00 87.62 94 GLN A O 1
ATOM 785 N N . GLN A 1 95 ? -8.077 0.013 4.537 1.00 86.38 95 GLN A N 1
ATOM 786 C CA . GLN A 1 95 ? -6.663 0.095 4.151 1.00 86.38 95 GLN A CA 1
ATOM 787 C C . GLN A 1 95 ? -6.107 -1.282 3.758 1.00 86.38 95 GLN A C 1
ATOM 789 O O . GLN A 1 95 ? -5.482 -1.412 2.704 1.00 86.38 95 GLN A O 1
ATOM 794 N N . GLU A 1 96 ? -6.395 -2.329 4.537 1.00 86.75 96 GLU A N 1
ATOM 795 C CA . GLU A 1 96 ? -5.970 -3.701 4.237 1.00 86.75 96 GLU A CA 1
ATOM 796 C C . GLU A 1 96 ? -6.558 -4.196 2.903 1.00 86.75 96 GLU A C 1
ATOM 798 O O . GLU A 1 96 ? -5.858 -4.780 2.067 1.00 86.75 96 GLU A O 1
ATOM 803 N N . GLN A 1 97 ? -7.839 -3.917 2.652 1.00 89.12 97 GLN A N 1
ATOM 804 C CA . GLN A 1 97 ? -8.491 -4.264 1.392 1.00 89.12 97 GLN A CA 1
ATOM 805 C C . GLN A 1 97 ? -7.886 -3.508 0.201 1.00 89.12 97 GLN A C 1
ATOM 807 O O . GLN A 1 97 ? -7.681 -4.097 -0.869 1.00 89.12 97 GLN A O 1
ATOM 812 N N . ASN A 1 98 ? -7.564 -2.224 0.375 1.00 88.75 98 ASN A N 1
ATOM 813 C CA . ASN A 1 98 ? -6.893 -1.422 -0.645 1.00 88.75 98 ASN A CA 1
ATOM 814 C C . ASN A 1 98 ? -5.503 -1.991 -0.961 1.00 88.75 98 ASN A C 1
ATOM 816 O O . ASN A 1 98 ? -5.159 -2.143 -2.137 1.00 88.75 98 ASN A O 1
ATOM 820 N N . LEU A 1 99 ? -4.737 -2.388 0.060 1.00 89.75 99 LEU A N 1
ATOM 821 C CA . LEU A 1 99 ? -3.432 -3.023 -0.115 1.00 89.75 99 LEU A CA 1
ATOM 822 C C . LEU A 1 99 ? -3.543 -4.353 -0.867 1.00 89.75 99 LEU A C 1
ATOM 824 O O . LEU A 1 99 ? -2.827 -4.559 -1.846 1.00 89.75 99 LEU A O 1
ATOM 828 N N . LYS A 1 100 ? -4.468 -5.237 -0.470 1.00 90.25 100 LYS A N 1
ATOM 829 C CA . LYS A 1 100 ? -4.710 -6.521 -1.159 1.00 90.25 100 LYS A CA 1
ATOM 830 C C . LYS A 1 100 ? -5.072 -6.317 -2.627 1.00 90.25 100 LYS A C 1
ATOM 832 O O . LYS A 1 100 ? -4.529 -6.987 -3.503 1.00 90.25 100 LYS A O 1
ATOM 837 N N . THR A 1 101 ? -5.957 -5.361 -2.900 1.00 91.88 101 THR A N 1
ATOM 838 C CA . THR A 1 101 ? -6.367 -5.022 -4.269 1.00 91.88 101 THR A CA 1
ATOM 839 C C . THR A 1 101 ? -5.186 -4.498 -5.085 1.00 91.88 101 THR A C 1
ATOM 841 O O . THR A 1 101 ? -5.026 -4.862 -6.249 1.00 91.88 101 THR A O 1
ATOM 844 N N . THR A 1 102 ? -4.333 -3.672 -4.480 1.00 92.38 102 THR A N 1
ATOM 845 C CA . THR A 1 102 ? -3.148 -3.100 -5.135 1.00 92.38 102 THR A CA 1
ATOM 846 C C . THR A 1 102 ? -2.093 -4.169 -5.421 1.00 92.38 102 THR A C 1
ATOM 848 O O . THR A 1 102 ? -1.591 -4.225 -6.542 1.00 92.38 102 THR A O 1
ATOM 851 N N . LYS A 1 103 ? -1.835 -5.087 -4.477 1.00 93.38 103 LYS A N 1
ATOM 852 C CA . LYS A 1 103 ? -0.970 -6.263 -4.690 1.00 93.38 103 LYS A CA 1
ATOM 853 C C . LYS A 1 103 ? -1.450 -7.107 -5.869 1.00 93.38 103 LYS A C 1
ATOM 855 O O . LYS A 1 103 ? -0.675 -7.402 -6.768 1.00 93.38 103 LYS A O 1
ATOM 860 N N . LEU A 1 104 ? -2.750 -7.398 -5.936 1.00 94.81 104 LEU A N 1
ATOM 861 C CA . LEU A 1 104 ? -3.315 -8.178 -7.040 1.00 94.81 104 LEU A CA 1
ATOM 862 C C . LEU A 1 104 ? -3.162 -7.474 -8.399 1.00 94.81 104 LEU A C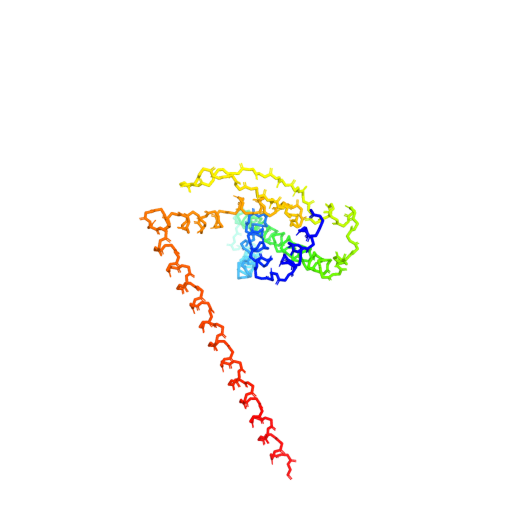 1
ATOM 864 O O . LEU A 1 104 ? -2.882 -8.126 -9.408 1.00 94.81 104 LEU A O 1
ATOM 868 N N . LYS A 1 105 ? -3.327 -6.145 -8.444 1.00 93.44 105 LYS A N 1
ATOM 869 C CA . LYS A 1 105 ? -3.058 -5.360 -9.659 1.00 93.44 105 LYS A CA 1
ATOM 870 C C . LYS A 1 105 ? -1.586 -5.433 -10.058 1.00 93.44 105 LYS A C 1
ATOM 872 O O . LYS A 1 105 ? -1.306 -5.586 -11.243 1.00 93.44 105 LYS A O 1
ATOM 877 N N . PHE A 1 106 ? -0.672 -5.358 -9.094 1.00 94.94 106 PHE A N 1
ATOM 878 C CA . PHE A 1 106 ? 0.762 -5.478 -9.339 1.00 94.94 106 PHE A CA 1
ATOM 879 C C . PHE A 1 106 ? 1.145 -6.866 -9.854 1.00 94.94 106 PHE A C 1
ATOM 881 O O . PHE A 1 106 ? 1.794 -6.962 -10.890 1.00 94.94 106 PHE A O 1
ATOM 888 N N . ASP A 1 107 ? 0.641 -7.938 -9.247 1.00 94.06 107 ASP A N 1
ATOM 889 C CA . ASP A 1 107 ? 0.868 -9.302 -9.737 1.00 94.06 107 ASP A CA 1
ATOM 890 C C . ASP A 1 107 ? 0.331 -9.490 -11.163 1.00 94.06 107 ASP A C 1
ATOM 892 O O . ASP A 1 107 ? 0.955 -10.134 -12.005 1.00 94.06 107 ASP A O 1
ATOM 896 N N . THR A 1 108 ? -0.832 -8.901 -11.457 1.00 93.62 108 THR A N 1
ATOM 897 C CA . THR A 1 108 ? -1.416 -8.916 -12.806 1.00 93.62 108 THR A CA 1
ATOM 898 C C . THR A 1 108 ? -0.545 -8.143 -13.795 1.00 93.62 108 THR A C 1
ATOM 900 O O . THR A 1 108 ? -0.336 -8.599 -14.917 1.00 93.62 108 THR A O 1
ATOM 903 N N . PHE A 1 109 ? -0.012 -6.993 -13.382 1.00 93.31 109 PHE A N 1
ATOM 904 C CA . PHE A 1 109 ? 0.917 -6.197 -14.177 1.00 93.31 109 PHE A CA 1
ATOM 905 C C . PHE A 1 109 ? 2.220 -6.956 -14.464 1.00 93.31 109 PHE A C 1
ATOM 907 O O . PHE A 1 109 ? 2.658 -6.974 -15.611 1.00 93.31 109 PHE A O 1
ATOM 914 N N . LE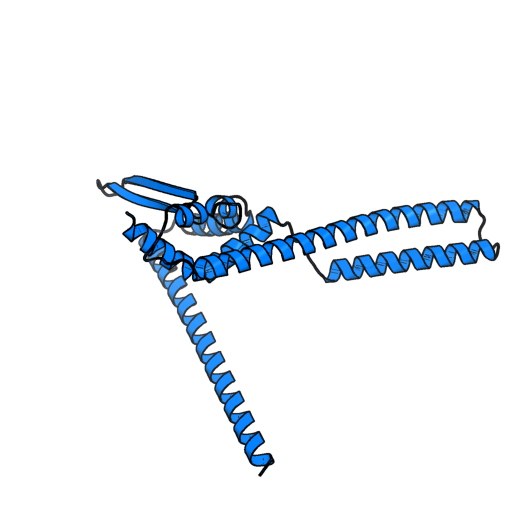U A 1 110 ? 2.799 -7.638 -13.471 1.00 93.00 110 LEU A N 1
ATOM 915 C CA . LEU A 1 110 ? 4.003 -8.453 -13.653 1.00 93.00 110 LEU A CA 1
ATOM 916 C C . LEU A 1 110 ? 3.775 -9.597 -14.643 1.00 93.00 110 LEU A C 1
ATOM 918 O O . LEU A 1 110 ? 4.589 -9.791 -15.541 1.00 93.00 110 LEU A O 1
ATOM 922 N N . LYS A 1 111 ? 2.648 -10.308 -14.524 1.00 93.44 111 LYS A N 1
ATOM 923 C CA . LYS A 1 111 ? 2.273 -11.361 -15.481 1.00 93.44 111 LYS A CA 1
ATOM 924 C C . LYS A 1 111 ? 2.125 -10.809 -16.891 1.00 93.44 111 LYS A C 1
ATOM 926 O O . LYS A 1 111 ? 2.678 -11.365 -17.830 1.00 93.44 111 LYS A O 1
ATOM 931 N N . TYR A 1 112 ? 1.428 -9.683 -17.029 1.00 91.75 112 TYR A N 1
ATOM 932 C CA . TYR A 1 112 ? 1.296 -9.010 -18.315 1.00 91.75 112 TYR A CA 1
ATOM 933 C C . TYR A 1 112 ? 2.667 -8.642 -18.903 1.00 91.75 112 TYR A C 1
ATOM 935 O O . TYR A 1 112 ? 2.907 -8.886 -20.080 1.00 91.75 112 TYR A O 1
ATOM 943 N N . LEU A 1 113 ? 3.582 -8.111 -18.089 1.00 91.38 113 LEU A N 1
ATOM 944 C CA . LEU A 1 113 ? 4.934 -7.746 -18.516 1.00 91.38 113 LEU A CA 1
ATOM 945 C C . LEU A 1 113 ? 5.761 -8.963 -18.970 1.00 91.38 113 LEU A C 1
ATOM 947 O O . LEU A 1 113 ? 6.550 -8.855 -19.906 1.00 91.38 113 LEU A O 1
ATOM 951 N N . GLU A 1 114 ? 5.574 -10.118 -18.331 1.00 90.69 114 GLU A N 1
ATOM 952 C CA . GLU A 1 114 ? 6.218 -11.383 -18.709 1.00 90.69 114 GLU A CA 1
ATOM 953 C C . GLU A 1 114 ? 5.663 -11.966 -20.015 1.00 90.69 114 GLU A C 1
ATOM 955 O O . GLU A 1 114 ? 6.424 -12.511 -20.812 1.00 90.69 114 GLU A O 1
ATOM 960 N N . GLU A 1 115 ? 4.360 -11.817 -20.257 1.00 91.81 115 GLU A N 1
ATOM 961 C CA . GLU A 1 115 ? 3.666 -12.329 -21.446 1.00 91.81 115 GLU A CA 1
ATOM 962 C C . GLU A 1 115 ? 3.832 -11.442 -22.694 1.00 91.81 115 GLU A C 1
ATOM 964 O O . GLU A 1 115 ? 3.473 -11.857 -23.800 1.00 91.81 115 GLU A O 1
ATOM 969 N N . VAL A 1 116 ? 4.362 -10.222 -22.551 1.00 92.31 116 VAL A N 1
ATOM 970 C CA . VAL A 1 116 ? 4.556 -9.303 -23.679 1.00 92.31 116 VAL A CA 1
ATOM 971 C C . VAL A 1 116 ? 5.578 -9.860 -24.674 1.00 92.31 116 VAL A C 1
ATOM 973 O O . VAL A 1 116 ? 6.754 -10.049 -24.364 1.00 92.31 116 VAL A O 1
ATOM 976 N N . ASP A 1 117 ? 5.131 -10.036 -25.919 1.00 91.38 117 ASP A N 1
ATOM 977 C CA . ASP A 1 117 ? 5.994 -10.353 -27.056 1.00 91.38 117 ASP A CA 1
ATOM 978 C C . ASP A 1 117 ? 6.770 -9.102 -27.502 1.00 91.38 117 ASP A C 1
ATOM 980 O O . ASP A 1 117 ? 6.266 -8.246 -28.238 1.00 91.38 117 ASP A O 1
ATOM 984 N N . VAL A 1 118 ? 8.017 -8.999 -27.035 1.00 89.06 118 VAL A N 1
ATOM 985 C CA . VAL A 1 118 ? 8.936 -7.892 -27.343 1.00 89.06 118 VAL A CA 1
ATOM 986 C C . VAL A 1 118 ? 9.277 -7.834 -28.834 1.00 89.06 118 VAL A C 1
ATOM 988 O O . VAL A 1 118 ? 9.549 -6.753 -29.364 1.00 89.06 118 VAL A O 1
ATOM 991 N N . GLU A 1 119 ? 9.216 -8.955 -29.555 1.00 88.88 119 GLU A N 1
ATOM 992 C CA . GLU A 1 119 ? 9.513 -8.960 -30.985 1.00 88.88 119 GLU A CA 1
ATOM 993 C C . GLU A 1 119 ? 8.364 -8.409 -31.825 1.00 88.88 119 GLU A C 1
ATOM 995 O O . GLU A 1 119 ? 8.602 -7.811 -32.881 1.00 88.88 119 GLU A O 1
ATOM 1000 N N . ASN A 1 120 ? 7.139 -8.509 -31.307 1.00 90.44 120 ASN A N 1
ATOM 1001 C CA . ASN A 1 120 ? 5.917 -8.078 -31.969 1.00 90.44 120 ASN A CA 1
ATOM 1002 C C . ASN A 1 120 ? 5.143 -7.013 -31.168 1.00 90.44 120 ASN A C 1
ATOM 1004 O O . ASN A 1 120 ? 3.942 -7.131 -30.903 1.00 90.44 120 ASN A O 1
ATOM 1008 N N . LEU A 1 121 ? 5.830 -5.927 -30.802 1.00 88.94 121 LEU A N 1
ATOM 1009 C CA . LEU A 1 121 ? 5.227 -4.812 -30.067 1.00 88.94 121 LEU A CA 1
ATOM 1010 C C . LEU A 1 121 ? 4.211 -4.044 -30.921 1.00 88.94 121 LEU A C 1
ATOM 1012 O O . LEU A 1 121 ? 4.556 -3.251 -31.800 1.00 88.94 121 LEU A O 1
ATOM 1016 N N . THR A 1 122 ? 2.929 -4.227 -30.609 1.00 89.44 122 THR A N 1
ATOM 1017 C CA . THR A 1 122 ? 1.851 -3.417 -31.185 1.00 89.44 122 THR A CA 1
ATOM 1018 C C . THR A 1 122 ? 1.738 -2.063 -30.479 1.00 89.44 122 THR A C 1
ATOM 1020 O O . THR A 1 122 ? 2.069 -1.914 -29.302 1.00 89.44 122 THR A O 1
ATOM 1023 N N . ASN A 1 123 ? 1.181 -1.059 -31.165 1.00 87.50 123 ASN A N 1
ATOM 1024 C CA . ASN A 1 123 ? 0.895 0.244 -30.548 1.00 87.50 123 ASN A CA 1
ATOM 1025 C C . ASN A 1 123 ? -0.023 0.139 -29.320 1.00 87.50 123 ASN A C 1
ATOM 1027 O O . ASN A 1 123 ? 0.065 0.972 -28.422 1.00 87.50 123 ASN A O 1
ATOM 1031 N N . THR A 1 124 ? -0.910 -0.857 -29.281 1.00 89.38 124 THR A N 1
ATOM 1032 C CA . THR A 1 124 ? -1.796 -1.096 -28.137 1.00 89.38 124 THR A CA 1
ATOM 1033 C C . THR A 1 124 ? -0.993 -1.500 -26.905 1.00 89.38 124 THR A C 1
ATOM 1035 O O . THR A 1 124 ? -1.142 -0.869 -25.862 1.00 89.38 124 THR A O 1
ATOM 1038 N N . VAL A 1 125 ? -0.090 -2.473 -27.058 1.00 89.81 125 VAL A N 1
ATOM 1039 C CA . VAL A 1 125 ? 0.814 -2.942 -25.994 1.00 89.81 125 VAL A CA 1
ATOM 1040 C C . VAL A 1 125 ? 1.702 -1.800 -25.501 1.00 89.81 125 VAL A C 1
ATOM 1042 O O . VAL A 1 125 ? 1.795 -1.548 -24.300 1.00 89.81 125 VAL A O 1
ATOM 1045 N N . LEU A 1 126 ? 2.285 -1.035 -26.430 1.00 89.12 126 LEU A N 1
ATOM 1046 C CA . LEU A 1 126 ? 3.123 0.115 -26.089 1.00 89.12 126 LEU A CA 1
ATOM 1047 C C . LEU A 1 126 ? 2.355 1.193 -25.323 1.00 89.12 126 LEU A C 1
ATOM 1049 O O . LEU A 1 126 ? 2.893 1.737 -24.373 1.00 89.12 126 LEU A O 1
ATOM 1053 N N . ARG A 1 127 ? 1.100 1.495 -25.672 1.00 89.19 127 ARG A N 1
ATOM 1054 C CA . ARG A 1 127 ? 0.294 2.488 -24.933 1.00 89.19 127 ARG A CA 1
ATOM 1055 C C . ARG A 1 127 ? -0.068 2.045 -23.517 1.00 89.19 127 ARG A C 1
ATOM 1057 O O . ARG A 1 127 ? -0.340 2.901 -22.676 1.00 89.19 127 ARG A O 1
ATOM 1064 N N . GLN A 1 128 ? -0.110 0.737 -23.272 1.00 89.31 128 GLN A N 1
ATOM 1065 C CA . GLN A 1 128 ? -0.362 0.174 -21.946 1.00 89.31 128 GLN A CA 1
ATOM 1066 C C . GLN A 1 128 ? 0.882 0.235 -21.052 1.00 89.31 128 GLN A C 1
ATOM 1068 O O . GLN A 1 128 ? 0.735 0.434 -19.853 1.00 89.31 128 GLN A O 1
ATOM 1073 N N . LEU A 1 129 ? 2.083 0.117 -21.628 1.00 90.62 129 LEU A N 1
ATOM 1074 C CA . LEU A 1 129 ? 3.352 0.100 -20.887 1.00 90.62 129 LEU A CA 1
ATOM 1075 C C . LEU A 1 129 ? 4.068 1.451 -20.845 1.00 90.62 129 LEU A C 1
ATOM 1077 O O . LEU A 1 129 ? 4.745 1.759 -19.874 1.00 90.62 129 LEU A O 1
ATOM 1081 N N . VAL A 1 130 ? 3.937 2.265 -21.886 1.00 92.38 130 VAL A N 1
ATOM 1082 C CA . VAL A 1 130 ? 4.677 3.516 -22.061 1.00 92.38 130 VAL A CA 1
ATOM 1083 C C . VAL A 1 130 ? 3.707 4.686 -22.002 1.00 92.38 130 VAL A C 1
ATOM 1085 O O . VAL A 1 130 ? 2.742 4.773 -22.767 1.00 92.38 130 VAL A O 1
ATOM 1088 N N . SER A 1 131 ? 3.975 5.609 -21.083 1.00 93.19 131 SER A N 1
ATOM 1089 C CA . SER A 1 131 ? 3.251 6.871 -20.969 1.00 93.19 131 SER A CA 1
ATOM 1090 C C . SER A 1 131 ? 3.738 7.854 -22.028 1.00 93.19 131 SER A C 1
ATOM 1092 O O . SER A 1 131 ? 2.942 8.380 -22.811 1.00 93.19 131 SER A O 1
ATOM 1094 N N . SER A 1 132 ? 5.056 8.062 -22.093 1.00 91.81 132 SER A N 1
ATOM 1095 C CA . SER A 1 132 ? 5.677 9.001 -23.021 1.00 91.81 132 SER A CA 1
ATOM 1096 C C . SER A 1 132 ? 7.092 8.562 -23.419 1.00 91.81 132 SER A C 1
ATOM 1098 O O . SER A 1 132 ? 7.769 7.837 -22.695 1.00 91.81 132 SER A O 1
ATOM 1100 N N . ILE A 1 133 ? 7.540 8.987 -24.604 1.00 90.50 133 ILE A N 1
ATOM 1101 C CA . ILE A 1 133 ? 8.936 8.866 -25.043 1.00 90.50 133 ILE A CA 1
ATOM 1102 C C . ILE A 1 133 ? 9.400 10.274 -25.385 1.00 90.50 133 ILE A C 1
ATOM 1104 O O . ILE A 1 133 ? 8.844 10.911 -26.283 1.00 90.50 133 ILE A O 1
ATOM 1108 N N . SER A 1 134 ? 10.411 10.771 -24.678 1.00 88.75 134 SER A N 1
ATOM 1109 C CA . SER A 1 134 ? 10.957 12.108 -24.899 1.00 88.75 134 SER A CA 1
ATOM 1110 C C . SER A 1 134 ? 12.407 12.035 -25.359 1.00 88.75 134 SER A C 1
ATOM 1112 O O . SER A 1 134 ? 13.188 11.217 -24.885 1.00 88.75 134 SER A O 1
ATOM 1114 N N . VAL A 1 135 ? 12.772 12.889 -26.315 1.00 87.88 135 VAL A N 1
ATOM 1115 C CA . VAL A 1 135 ? 14.153 13.016 -26.789 1.00 87.88 135 VAL A CA 1
ATOM 1116 C C . VAL A 1 135 ? 14.674 14.363 -26.328 1.00 87.88 135 VAL A C 1
ATOM 1118 O O . VAL A 1 135 ? 14.158 15.406 -26.731 1.00 87.88 135 VAL A O 1
ATOM 1121 N N . ARG A 1 136 ? 15.694 14.347 -25.474 1.00 86.44 136 ARG A N 1
ATOM 1122 C CA . ARG A 1 136 ? 16.337 15.549 -24.946 1.00 86.44 136 ARG A CA 1
ATOM 1123 C C . ARG A 1 136 ? 17.736 15.667 -25.521 1.00 86.44 136 ARG A C 1
ATOM 1125 O O . ARG A 1 136 ? 18.406 14.677 -25.782 1.00 86.44 136 ARG A O 1
ATOM 1132 N N . THR A 1 137 ? 18.169 16.898 -25.763 1.00 85.19 137 THR A N 1
ATOM 1133 C CA . THR A 1 137 ? 19.556 17.179 -26.141 1.00 85.19 137 THR A CA 1
ATOM 1134 C C . THR A 1 137 ? 20.191 17.969 -25.009 1.00 85.19 137 THR A C 1
ATOM 1136 O O . THR A 1 137 ? 19.758 19.085 -24.726 1.00 85.19 137 THR A O 1
ATOM 1139 N N . ARG A 1 138 ? 21.191 17.393 -24.341 1.00 78.56 138 ARG A N 1
ATOM 1140 C CA . ARG A 1 138 ? 21.896 18.023 -23.222 1.00 78.56 138 ARG A CA 1
ATOM 1141 C C . ARG A 1 138 ? 23.327 18.333 -23.635 1.00 78.56 138 ARG A C 1
ATOM 1143 O O . ARG A 1 138 ? 24.025 17.486 -24.181 1.00 78.56 138 ARG A O 1
ATOM 1150 N N . LYS A 1 139 ? 23.785 19.556 -23.369 1.00 76.50 139 LYS A N 1
ATOM 1151 C CA . LYS A 1 139 ? 25.204 19.893 -23.520 1.00 76.50 139 LYS A CA 1
ATOM 1152 C C . LYS A 1 139 ? 25.991 19.171 -22.426 1.00 76.50 139 LYS A C 1
ATOM 1154 O O . LYS A 1 139 ? 25.656 19.330 -21.249 1.00 76.50 139 LYS A O 1
ATOM 1159 N N . ARG A 1 140 ? 27.018 18.400 -22.793 1.00 72.25 140 ARG A N 1
ATOM 1160 C CA . ARG A 1 140 ? 27.884 17.752 -21.801 1.00 72.25 140 ARG A CA 1
ATOM 1161 C C . ARG A 1 140 ? 28.585 18.822 -20.955 1.00 72.25 140 ARG A C 1
ATOM 1163 O O . ARG A 1 140 ? 29.100 19.795 -21.514 1.00 72.25 140 ARG A O 1
ATOM 1170 N N . PRO A 1 141 ? 28.649 18.663 -19.623 1.00 61.44 141 PRO A N 1
ATOM 1171 C CA . PRO A 1 141 ? 29.511 19.508 -18.816 1.00 61.44 141 PRO A CA 1
ATOM 1172 C C . PRO A 1 141 ? 30.962 19.333 -19.289 1.00 61.44 141 PRO A C 1
ATOM 1174 O O . PRO A 1 141 ? 31.412 18.218 -19.539 1.00 61.44 141 PRO A O 1
ATOM 1177 N N . PHE A 1 142 ? 31.678 20.447 -19.461 1.00 58.25 142 PHE A N 1
ATOM 1178 C CA . PHE A 1 142 ? 33.102 20.491 -19.838 1.00 58.25 142 PHE A CA 1
ATOM 1179 C C . PHE A 1 142 ? 33.476 19.956 -21.237 1.00 58.25 142 PHE A C 1
ATOM 1181 O O . PHE A 1 142 ? 34.657 19.939 -21.579 1.00 58.25 142 PHE A O 1
ATOM 1188 N N . LYS A 1 143 ? 32.503 19.605 -22.090 1.00 62.66 143 LYS A N 1
ATOM 1189 C CA . LYS A 1 143 ? 32.723 19.306 -23.518 1.00 62.66 143 LYS A CA 1
ATOM 1190 C C . LYS A 1 143 ? 31.822 20.187 -24.390 1.00 62.66 143 LYS A C 1
ATOM 1192 O O . LYS A 1 143 ? 30.670 20.441 -24.053 1.00 62.66 143 LYS A O 1
ATOM 1197 N N . ASN A 1 144 ? 32.316 20.649 -25.541 1.00 71.31 144 ASN A N 1
ATOM 1198 C CA . ASN A 1 144 ? 31.501 21.358 -26.548 1.00 71.31 144 ASN A CA 1
ATOM 1199 C C . ASN A 1 144 ? 30.656 20.385 -27.395 1.00 71.31 144 ASN A C 1
ATOM 1201 O O . ASN A 1 144 ? 30.426 20.606 -28.580 1.00 71.31 144 ASN A O 1
ATOM 1205 N N . GLU A 1 145 ? 30.201 19.303 -26.775 1.00 76.69 145 GLU A N 1
ATOM 1206 C CA . GLU A 1 145 ? 29.446 18.225 -27.397 1.00 76.69 145 GLU A CA 1
ATOM 1207 C C . GLU A 1 145 ? 28.037 18.185 -26.805 1.00 76.69 145 GLU A C 1
ATOM 1209 O O . GLU A 1 145 ? 27.814 18.515 -25.634 1.00 76.69 145 GLU A O 1
ATOM 1214 N N . PHE A 1 146 ? 27.079 17.792 -27.637 1.00 76.81 146 PHE A N 1
ATOM 1215 C CA . PHE A 1 146 ? 25.691 17.606 -27.247 1.00 76.81 146 PHE A CA 1
ATOM 1216 C C . PHE A 1 146 ? 25.376 16.116 -27.236 1.00 76.81 146 PHE A C 1
ATOM 1218 O O . PHE A 1 146 ? 25.537 15.449 -28.258 1.00 76.81 146 PHE A O 1
ATOM 1225 N N . ASP A 1 147 ? 24.876 15.622 -26.110 1.00 79.19 147 ASP A N 1
ATOM 1226 C CA . ASP A 1 147 ? 24.308 14.286 -26.016 1.00 79.19 147 ASP A CA 1
ATOM 1227 C C . ASP A 1 147 ? 22.828 14.324 -26.331 1.00 79.19 147 ASP A C 1
ATOM 1229 O O . ASP A 1 147 ? 22.092 15.179 -25.835 1.00 79.19 147 ASP A O 1
ATOM 1233 N N . LYS A 1 148 ? 22.395 13.365 -27.145 1.00 80.38 148 LYS A N 1
ATOM 1234 C CA . LYS A 1 148 ? 20.983 13.046 -27.304 1.00 80.38 148 LYS A CA 1
ATOM 1235 C C . LYS A 1 148 ? 20.647 11.918 -26.346 1.00 80.38 148 LYS A C 1
ATOM 1237 O O . LYS A 1 148 ? 21.236 10.847 -26.426 1.00 80.38 148 LYS A O 1
ATOM 1242 N N . GLU A 1 149 ? 19.683 12.174 -25.485 1.00 83.31 149 GLU A N 1
ATOM 1243 C CA . GLU A 1 149 ? 19.155 11.230 -24.515 1.00 83.31 149 GLU A CA 1
ATOM 1244 C C . GLU A 1 149 ? 17.706 10.916 -24.893 1.00 83.31 149 GLU A C 1
ATOM 1246 O O . GLU A 1 149 ? 16.922 11.823 -25.188 1.00 83.31 149 GLU A O 1
ATOM 1251 N N . ILE A 1 150 ? 17.364 9.631 -24.936 1.00 85.00 150 ILE A N 1
ATOM 1252 C CA . ILE A 1 150 ? 15.987 9.169 -25.112 1.00 85.00 150 ILE A CA 1
ATOM 1253 C C . ILE A 1 150 ? 15.521 8.704 -23.739 1.00 85.00 150 ILE A C 1
ATOM 1255 O O . ILE A 1 150 ? 16.146 7.835 -23.148 1.00 85.00 150 ILE A O 1
ATOM 1259 N N . LEU A 1 151 ? 14.441 9.291 -23.239 1.00 86.19 151 LEU A N 1
ATOM 1260 C CA . LEU A 1 151 ? 13.831 8.934 -21.964 1.00 86.19 151 LEU A CA 1
ATOM 1261 C C . LEU A 1 151 ? 12.484 8.280 -22.246 1.00 86.19 151 LEU A C 1
ATOM 1263 O O . LEU A 1 151 ? 11.661 8.852 -22.970 1.00 86.19 151 LEU A O 1
ATOM 1267 N N . ILE A 1 152 ? 12.271 7.098 -21.678 1.00 88.81 152 ILE A N 1
ATOM 1268 C CA . ILE A 1 152 ? 10.993 6.393 -21.715 1.00 88.81 152 ILE A CA 1
ATOM 1269 C C . ILE A 1 152 ? 10.367 6.542 -20.338 1.00 88.81 152 ILE A C 1
ATOM 1271 O O . ILE A 1 152 ? 10.989 6.220 -19.333 1.00 88.81 152 ILE A O 1
ATOM 1275 N N . GLU A 1 153 ? 9.150 7.061 -20.302 1.00 90.50 153 GLU A N 1
ATOM 1276 C CA . GLU A 1 153 ? 8.362 7.125 -19.084 1.00 90.50 153 GLU A CA 1
ATOM 1277 C C . GLU A 1 153 ? 7.402 5.942 -19.063 1.00 90.50 153 GLU A C 1
ATOM 1279 O O . GLU A 1 153 ? 6.453 5.879 -19.856 1.00 90.50 153 GLU A O 1
ATOM 1284 N N . TRP A 1 154 ? 7.666 4.997 -18.170 1.00 91.19 154 TRP A N 1
ATOM 1285 C CA . TRP A 1 154 ? 6.867 3.791 -18.025 1.00 91.19 154 TRP A CA 1
ATOM 1286 C C . TRP A 1 154 ? 5.585 4.071 -17.243 1.00 91.19 154 TRP A C 1
ATOM 1288 O O . TRP A 1 154 ? 5.555 4.867 -16.301 1.00 91.19 154 TRP A O 1
ATOM 1298 N N . ARG A 1 155 ? 4.502 3.413 -17.657 1.00 90.56 155 ARG A N 1
ATOM 1299 C CA . ARG A 1 155 ? 3.283 3.297 -16.863 1.00 90.56 155 ARG A CA 1
ATOM 1300 C C . ARG A 1 155 ? 3.500 2.212 -15.823 1.00 90.56 155 ARG A C 1
ATOM 1302 O O . ARG A 1 155 ? 3.848 1.083 -16.160 1.00 90.56 155 ARG A O 1
ATOM 1309 N N . PHE A 1 156 ? 3.230 2.561 -14.579 1.00 89.06 156 PHE A N 1
ATOM 1310 C CA . PHE A 1 156 ? 3.264 1.666 -13.445 1.00 89.06 156 PHE A CA 1
ATOM 1311 C C . PHE A 1 156 ? 1.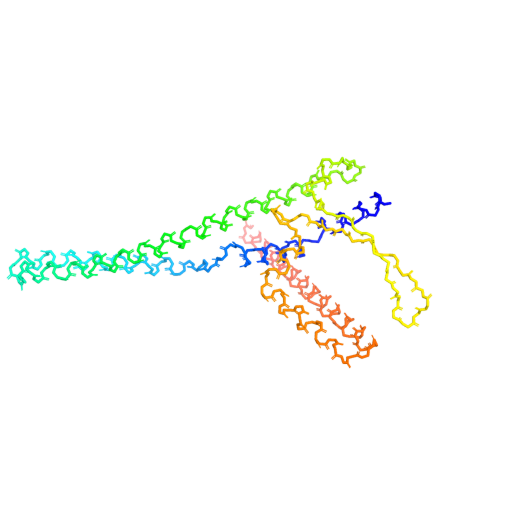897 1.701 -12.767 1.00 89.06 156 PHE A C 1
ATOM 1313 O O . PHE A 1 156 ? 1.503 2.707 -12.177 1.00 89.06 156 PHE A O 1
ATOM 1320 N N . LEU A 1 157 ? 1.141 0.608 -12.905 1.00 89.56 157 LEU A N 1
ATOM 1321 C CA . LEU A 1 157 ? -0.269 0.546 -12.512 1.00 89.56 157 LEU A CA 1
ATOM 1322 C C . LEU A 1 157 ? -1.090 1.663 -13.192 1.00 89.56 157 LEU A C 1
ATOM 1324 O O . LEU A 1 157 ? -1.196 1.702 -14.417 1.00 89.56 157 LEU A O 1
ATOM 1328 N N . ASP A 1 158 ? -1.701 2.553 -12.415 1.00 88.44 158 ASP A N 1
ATOM 1329 C CA . ASP A 1 158 ? -2.483 3.704 -12.874 1.00 88.44 158 ASP A CA 1
ATOM 1330 C C . ASP A 1 158 ? -1.680 5.018 -12.925 1.00 88.44 158 ASP A C 1
ATOM 1332 O O . ASP A 1 158 ? -2.249 6.065 -13.241 1.00 88.44 158 ASP A O 1
ATOM 1336 N N . LYS A 1 159 ? -0.373 4.964 -12.649 1.00 91.06 159 LYS A N 1
ATOM 1337 C CA . LYS A 1 159 ? 0.546 6.108 -12.574 1.00 91.06 159 LYS A CA 1
ATOM 1338 C C . LYS A 1 159 ? 1.706 5.969 -13.554 1.00 91.06 159 LYS A C 1
ATOM 1340 O O . LYS A 1 159 ? 1.841 4.949 -14.233 1.00 91.06 159 LYS A O 1
ATOM 1345 N N . THR A 1 160 ? 2.544 6.993 -13.662 1.00 88.44 160 THR A N 1
ATOM 1346 C CA . THR A 1 160 ? 3.882 6.847 -14.256 1.00 88.44 160 THR A CA 1
ATOM 1347 C C . THR A 1 160 ? 4.920 6.541 -13.181 1.00 88.44 160 THR A C 1
ATOM 1349 O O . THR A 1 160 ? 4.742 6.923 -12.027 1.00 88.44 160 THR A O 1
ATOM 1352 N N . GLU A 1 161 ? 6.024 5.880 -13.538 1.00 84.31 161 GLU A N 1
ATOM 1353 C CA . GLU A 1 161 ? 7.145 5.699 -12.597 1.00 84.31 161 GLU A CA 1
ATOM 1354 C C . GLU A 1 161 ? 7.623 7.030 -12.012 1.00 84.31 161 GLU A C 1
ATOM 1356 O O . GLU A 1 161 ? 7.907 7.116 -10.822 1.00 84.31 161 GLU A O 1
ATOM 1361 N N . GLY A 1 162 ? 7.652 8.087 -12.831 1.00 83.31 162 GLY A N 1
ATOM 1362 C CA . GLY A 1 162 ? 8.009 9.426 -12.378 1.00 83.31 162 GLY A CA 1
ATOM 1363 C C . GLY A 1 162 ? 7.048 9.962 -11.315 1.00 83.31 162 GLY A C 1
ATOM 1364 O O . GLY A 1 162 ? 7.497 10.527 -10.326 1.00 83.31 162 GLY A O 1
ATOM 1365 N N . GLU A 1 163 ? 5.739 9.775 -11.478 1.00 86.00 163 GLU A N 1
ATOM 1366 C CA . GLU A 1 163 ? 4.749 10.177 -10.468 1.00 86.00 163 GLU A CA 1
ATOM 1367 C C . GLU A 1 163 ? 4.907 9.386 -9.166 1.00 86.00 163 GLU A C 1
ATOM 1369 O O . GLU A 1 163 ? 4.877 9.965 -8.085 1.00 86.00 163 GLU A O 1
ATOM 1374 N N . VAL A 1 164 ? 5.110 8.068 -9.252 1.00 84.50 164 VAL A N 1
ATOM 1375 C CA . VAL A 1 164 ? 5.344 7.218 -8.070 1.00 84.50 164 VAL A CA 1
ATOM 1376 C C . VAL A 1 164 ? 6.583 7.672 -7.308 1.00 84.50 164 VAL A C 1
ATOM 1378 O O . VAL A 1 164 ? 6.553 7.833 -6.090 1.00 84.50 164 VAL A O 1
ATOM 1381 N N . PHE A 1 165 ? 7.646 7.941 -8.053 1.00 79.94 165 PHE A N 1
ATOM 1382 C CA . PHE A 1 165 ? 8.912 8.422 -7.541 1.00 79.94 165 PHE A CA 1
ATOM 1383 C C . PHE A 1 165 ? 8.795 9.778 -6.843 1.00 79.94 165 PHE A C 1
ATOM 1385 O O . PHE A 1 165 ? 9.319 9.962 -5.747 1.00 79.94 165 PHE A O 1
ATOM 1392 N N . TRP A 1 166 ? 8.144 10.755 -7.482 1.00 78.12 166 TRP A N 1
ATOM 1393 C CA . TRP A 1 166 ? 8.091 12.110 -6.941 1.00 78.12 166 TRP A CA 1
ATOM 1394 C C . TRP A 1 166 ? 7.138 12.218 -5.764 1.00 78.12 166 TRP A C 1
ATOM 1396 O O . TRP A 1 166 ? 7.413 13.025 -4.880 1.00 78.12 166 TRP A O 1
ATOM 1406 N N . ASP A 1 167 ? 6.071 11.423 -5.720 1.00 82.50 167 ASP A N 1
ATOM 1407 C CA . ASP A 1 167 ? 5.050 11.520 -4.675 1.00 82.50 167 ASP A CA 1
ATOM 1408 C C . ASP A 1 167 ? 5.396 10.721 -3.405 1.00 82.50 167 ASP A C 1
ATOM 1410 O O . ASP A 1 167 ? 4.834 11.010 -2.349 1.00 82.50 167 ASP A O 1
ATOM 1414 N N . SER A 1 168 ? 6.362 9.794 -3.452 1.00 74.69 168 SER A N 1
ATOM 1415 C CA . SER A 1 168 ? 6.902 9.143 -2.247 1.00 74.69 168 SER A CA 1
ATOM 1416 C C . SER A 1 168 ? 7.918 10.046 -1.531 1.00 74.69 168 SER A C 1
ATOM 1418 O O . SER A 1 168 ? 8.932 10.463 -2.094 1.00 74.69 168 SER A O 1
ATOM 1420 N N . GLU A 1 169 ? 7.650 10.361 -0.260 1.00 68.19 169 GLU A N 1
ATOM 1421 C CA . GLU A 1 169 ? 8.520 11.211 0.565 1.00 68.19 169 GLU A CA 1
ATOM 1422 C C . GLU A 1 169 ? 9.836 10.513 0.946 1.00 68.19 169 GLU A C 1
ATOM 1424 O O . GLU A 1 169 ? 10.890 11.146 0.893 1.00 68.19 169 GLU A O 1
ATOM 1429 N N . GLU A 1 170 ? 9.802 9.209 1.245 1.00 64.25 170 GLU A N 1
ATOM 1430 C CA . GLU A 1 170 ? 11.006 8.418 1.552 1.00 64.25 170 GLU A CA 1
ATOM 1431 C C . GLU A 1 170 ? 11.909 8.273 0.327 1.00 64.25 170 GLU A C 1
ATOM 1433 O O . GLU A 1 170 ? 13.101 8.545 0.426 1.00 64.25 170 GLU A O 1
ATOM 1438 N N . VAL A 1 171 ? 11.347 7.959 -0.845 1.00 64.31 171 VAL A N 1
ATOM 1439 C CA . VAL A 1 171 ? 12.108 7.886 -2.103 1.00 64.31 171 VAL A CA 1
ATOM 1440 C C . VAL A 1 171 ? 12.744 9.230 -2.437 1.00 64.31 171 VAL A C 1
ATOM 1442 O O . VAL A 1 171 ? 13.918 9.314 -2.806 1.00 64.31 171 VAL A O 1
ATOM 1445 N N . ARG A 1 172 ? 11.987 10.319 -2.272 1.00 64.94 172 ARG A N 1
ATOM 1446 C CA . ARG A 1 172 ? 12.509 11.669 -2.484 1.00 64.94 172 ARG A CA 1
ATOM 1447 C C . ARG A 1 172 ? 13.646 11.983 -1.510 1.00 64.94 172 ARG A C 1
ATOM 1449 O O . ARG A 1 172 ? 14.593 12.662 -1.909 1.00 64.94 172 ARG A O 1
ATOM 1456 N N . HIS A 1 173 ? 13.563 11.514 -0.264 1.00 62.81 173 HIS A N 1
ATOM 1457 C CA . HIS A 1 173 ? 14.599 11.719 0.743 1.00 62.81 173 HIS A CA 1
ATOM 1458 C C . HIS A 1 173 ? 15.849 10.881 0.466 1.00 62.81 173 HIS A C 1
ATOM 1460 O O . HIS A 1 173 ? 16.923 11.461 0.389 1.00 62.81 173 HIS A O 1
ATOM 1466 N N . GLU A 1 174 ? 15.713 9.582 0.197 1.00 62.72 174 GLU A N 1
ATOM 1467 C CA . GLU A 1 174 ? 16.813 8.669 -0.153 1.00 62.72 174 GLU A CA 1
ATOM 1468 C C . GLU A 1 174 ? 17.615 9.192 -1.356 1.00 62.72 174 GLU A C 1
ATOM 1470 O O . GLU A 1 174 ? 18.845 9.162 -1.394 1.00 62.72 174 GLU A O 1
ATOM 1475 N N . ILE A 1 175 ? 16.925 9.768 -2.338 1.00 61.03 175 ILE A N 1
ATOM 1476 C CA . ILE A 1 175 ? 17.561 10.313 -3.539 1.00 61.03 175 ILE A CA 1
ATOM 1477 C C . ILE A 1 175 ? 18.139 11.689 -3.294 1.00 61.03 175 ILE A C 1
ATOM 1479 O O . ILE A 1 175 ? 19.202 12.002 -3.822 1.00 61.03 175 ILE A O 1
ATOM 1483 N N . TRP A 1 176 ? 17.475 12.516 -2.488 1.00 61.88 176 TRP A N 1
ATOM 1484 C CA . TRP A 1 176 ? 18.067 13.762 -2.032 1.00 61.88 176 TRP A CA 1
ATOM 1485 C C . TRP A 1 176 ? 19.353 13.495 -1.250 1.00 61.88 176 TRP A C 1
ATOM 1487 O O . TRP A 1 176 ? 20.330 14.196 -1.496 1.00 61.88 176 TRP A O 1
ATOM 1497 N N . GLU A 1 177 ? 19.378 12.479 -0.385 1.00 57.75 177 GLU A N 1
ATOM 1498 C CA . GLU A 1 177 ? 20.553 12.032 0.359 1.00 57.75 177 GLU A CA 1
ATOM 1499 C C . GLU A 1 177 ? 21.634 11.526 -0.590 1.00 57.75 177 GLU A C 1
ATOM 1501 O O . GLU A 1 177 ? 22.751 12.033 -0.537 1.00 57.75 177 GLU A O 1
ATOM 1506 N N . ARG A 1 178 ? 21.301 10.640 -1.535 1.00 56.28 178 ARG A N 1
ATOM 1507 C CA . ARG A 1 178 ? 22.243 10.151 -2.552 1.00 56.28 178 ARG A CA 1
ATOM 1508 C C . ARG A 1 178 ? 22.815 11.289 -3.406 1.00 56.28 178 ARG A C 1
ATOM 1510 O O . ARG A 1 178 ? 24.025 11.404 -3.577 1.00 56.28 178 ARG A O 1
ATOM 1517 N N . ASP A 1 179 ? 21.967 12.184 -3.905 1.00 53.22 179 ASP A N 1
ATOM 1518 C CA . ASP A 1 179 ? 22.377 13.315 -4.742 1.00 53.22 179 ASP A CA 1
ATOM 1519 C C . ASP A 1 179 ? 23.106 14.410 -3.942 1.00 53.22 179 ASP A C 1
ATOM 1521 O O . ASP A 1 179 ? 23.944 15.112 -4.512 1.00 53.22 179 ASP A O 1
ATOM 1525 N N . HIS A 1 180 ? 22.813 14.597 -2.648 1.00 53.75 180 HIS A N 1
ATOM 1526 C CA . HIS A 1 180 ? 23.550 15.519 -1.768 1.00 53.75 180 HIS A CA 1
ATOM 1527 C C . HIS A 1 180 ? 24.867 14.929 -1.277 1.00 53.75 180 HIS A C 1
ATOM 1529 O O . HIS A 1 180 ? 25.820 15.688 -1.119 1.00 53.75 180 HIS A O 1
ATOM 1535 N N . TRP A 1 181 ? 24.966 13.612 -1.115 1.00 52.72 181 TRP A N 1
ATOM 1536 C CA . TRP A 1 181 ? 26.210 12.923 -0.778 1.00 52.72 181 TRP A CA 1
ATOM 1537 C C . TRP A 1 181 ? 27.284 13.154 -1.847 1.00 52.72 181 TRP A C 1
ATOM 1539 O O . TRP A 1 181 ? 28.439 13.439 -1.535 1.00 52.72 181 TRP A O 1
ATOM 1549 N N . TYR A 1 182 ? 26.883 13.175 -3.120 1.00 54.69 182 TYR A N 1
ATOM 1550 C CA . TYR A 1 182 ? 27.781 13.505 -4.228 1.00 54.69 182 TYR A CA 1
ATOM 1551 C C . TYR A 1 182 ? 28.011 15.016 -4.430 1.00 54.69 182 TYR A C 1
ATOM 1553 O O . TYR A 1 182 ? 28.894 15.408 -5.201 1.00 54.69 182 TYR A O 1
ATOM 1561 N N . ARG A 1 183 ? 27.271 15.908 -3.746 1.00 46.75 183 ARG A N 1
ATOM 1562 C CA . ARG A 1 183 ? 27.502 17.365 -3.818 1.00 46.75 183 ARG A CA 1
ATOM 1563 C C . ARG A 1 183 ? 28.725 17.750 -2.988 1.00 46.75 183 ARG A C 1
ATOM 1565 O O . ARG A 1 183 ? 28.625 18.112 -1.823 1.00 46.75 183 ARG A O 1
ATOM 1572 N N . GLY A 1 184 ? 29.883 17.736 -3.638 1.00 55.62 184 GLY A N 1
ATOM 1573 C CA . GLY A 1 184 ? 31.175 18.102 -3.045 1.00 55.62 184 GLY A CA 1
ATOM 1574 C C . GLY A 1 184 ? 32.285 17.106 -3.365 1.00 55.62 184 GLY A C 1
ATOM 1575 O O . GLY A 1 184 ? 33.453 17.414 -3.145 1.00 55.62 184 GLY A O 1
ATOM 1576 N N . MET A 1 185 ? 31.924 15.951 -3.925 1.00 62.41 185 MET A N 1
ATOM 1577 C CA . MET A 1 185 ? 32.863 14.943 -4.397 1.00 62.41 185 MET A CA 1
ATOM 1578 C C . MET A 1 185 ? 33.366 15.274 -5.807 1.00 62.41 185 MET A C 1
ATOM 1580 O O . MET A 1 185 ? 32.619 15.770 -6.657 1.00 62.41 185 MET A O 1
ATOM 1584 N N . SER A 1 186 ? 34.647 15.008 -6.065 1.00 67.19 186 SER A N 1
ATOM 1585 C CA . SER A 1 186 ? 35.202 15.035 -7.417 1.00 67.19 186 SER A CA 1
ATOM 1586 C C . SER A 1 186 ? 34.640 13.867 -8.245 1.00 67.19 186 SER A C 1
ATOM 1588 O O . SER A 1 186 ? 34.199 12.866 -7.680 1.00 67.19 186 SER A O 1
ATOM 1590 N N . PRO A 1 187 ? 34.666 13.943 -9.588 1.00 59.94 187 PRO A N 1
ATOM 1591 C CA . PRO A 1 187 ? 34.236 12.835 -10.443 1.00 59.94 187 PRO A CA 1
ATOM 1592 C C . PRO A 1 187 ? 34.939 11.505 -10.137 1.00 59.94 187 PRO A C 1
ATOM 1594 O O . PRO A 1 187 ? 34.311 10.460 -10.238 1.00 59.94 187 PRO A O 1
ATOM 1597 N N . GLU A 1 188 ? 36.208 11.544 -9.725 1.00 62.97 188 GLU A N 1
ATOM 1598 C CA . GLU A 1 188 ? 36.978 10.352 -9.342 1.00 62.97 188 GLU A CA 1
ATOM 1599 C C . GLU A 1 188 ? 36.449 9.731 -8.040 1.00 62.97 188 GLU A C 1
ATOM 1601 O O . GLU A 1 188 ? 36.310 8.518 -7.961 1.00 62.97 188 GLU A O 1
ATOM 1606 N N . GLN A 1 189 ? 36.065 10.557 -7.060 1.00 60.69 189 GLN A N 1
ATOM 1607 C CA . GLN A 1 189 ? 35.488 10.099 -5.789 1.00 60.69 189 GLN A CA 1
ATOM 1608 C C . GLN A 1 189 ? 34.089 9.495 -5.966 1.00 60.69 189 GLN A C 1
ATOM 1610 O O . GLN A 1 189 ? 33.727 8.549 -5.276 1.00 60.69 189 GLN A O 1
ATOM 1615 N N . ILE A 1 190 ? 33.301 10.031 -6.903 1.00 60.62 190 ILE A N 1
ATOM 1616 C CA . ILE A 1 190 ? 31.983 9.479 -7.244 1.00 60.62 190 ILE A CA 1
ATOM 1617 C C . ILE A 1 190 ? 32.134 8.099 -7.895 1.00 60.62 190 ILE A C 1
ATOM 1619 O O . ILE A 1 190 ? 31.350 7.199 -7.605 1.00 60.62 190 ILE A O 1
ATOM 1623 N N . GLU A 1 191 ? 33.116 7.932 -8.784 1.00 57.56 191 GLU A N 1
ATOM 1624 C CA . GLU A 1 191 ? 33.374 6.656 -9.460 1.00 57.56 191 GLU A CA 1
ATOM 1625 C C . GLU A 1 191 ? 33.895 5.598 -8.471 1.00 57.56 191 GLU A C 1
ATOM 1627 O O . GLU A 1 191 ? 33.400 4.476 -8.466 1.00 57.56 191 GLU A O 1
ATOM 1632 N N . GLU A 1 192 ? 34.809 5.983 -7.575 1.00 65.81 192 GLU A N 1
ATOM 1633 C CA . GLU A 1 192 ? 35.363 5.114 -6.528 1.00 65.81 192 GLU A CA 1
ATOM 1634 C C . GLU A 1 192 ? 34.285 4.640 -5.538 1.00 65.81 192 GLU A C 1
ATOM 1636 O O . GLU A 1 192 ? 34.236 3.459 -5.192 1.00 65.81 192 GLU A O 1
ATOM 1641 N N . GLU A 1 193 ? 33.362 5.519 -5.134 1.00 62.84 193 GLU A N 1
ATOM 1642 C CA . GLU A 1 193 ? 32.274 5.140 -4.224 1.00 62.84 193 GLU A CA 1
ATOM 1643 C C . GLU A 1 193 ? 31.219 4.262 -4.919 1.00 62.84 193 GLU A C 1
ATOM 1645 O O . GLU A 1 193 ? 30.737 3.302 -4.325 1.00 62.84 193 GLU A O 1
ATOM 1650 N N . LYS A 1 194 ? 30.912 4.504 -6.202 1.00 63.31 194 LYS A N 1
ATOM 1651 C CA . LYS A 1 194 ? 30.045 3.605 -6.990 1.00 63.31 194 LYS A CA 1
ATOM 1652 C C . LYS A 1 194 ? 30.657 2.221 -7.175 1.00 63.31 194 LYS A C 1
ATOM 1654 O O . LYS A 1 194 ? 29.941 1.221 -7.172 1.00 63.31 194 LYS A O 1
ATOM 1659 N N . GLU A 1 195 ? 31.969 2.154 -7.371 1.00 62.75 195 GLU A N 1
ATOM 1660 C CA . GLU A 1 195 ? 32.692 0.890 -7.491 1.00 62.75 195 GLU A CA 1
ATOM 1661 C C . GLU A 1 195 ? 32.726 0.152 -6.149 1.00 62.75 195 GLU A C 1
ATOM 1663 O O . GLU A 1 195 ? 32.517 -1.059 -6.100 1.00 62.75 195 GLU A O 1
ATOM 1668 N N . ARG A 1 196 ? 32.847 0.887 -5.041 1.00 62.53 196 ARG A N 1
ATOM 1669 C CA . ARG A 1 196 ? 32.709 0.348 -3.686 1.00 62.53 196 ARG A CA 1
ATOM 1670 C C . ARG A 1 196 ? 31.302 -0.179 -3.395 1.00 62.53 196 ARG A C 1
ATOM 1672 O O . ARG A 1 196 ? 31.179 -1.271 -2.848 1.00 62.53 196 ARG A O 1
ATOM 1679 N N . GLU A 1 197 ? 30.250 0.547 -3.768 1.00 60.06 197 GLU A N 1
ATOM 1680 C CA . GLU A 1 197 ? 28.858 0.088 -3.645 1.00 60.06 197 GLU A CA 1
ATOM 1681 C C . GLU A 1 197 ? 28.604 -1.171 -4.483 1.00 60.06 197 GLU A C 1
ATOM 1683 O O . GLU A 1 197 ? 27.994 -2.123 -3.996 1.00 60.06 197 GLU A O 1
ATOM 1688 N N . ARG A 1 198 ? 29.132 -1.218 -5.715 1.00 61.62 198 ARG A N 1
ATOM 1689 C CA . ARG A 1 198 ? 29.068 -2.411 -6.569 1.00 61.62 198 ARG A CA 1
ATOM 1690 C C . ARG A 1 198 ? 29.766 -3.608 -5.919 1.00 61.62 198 ARG A C 1
ATOM 1692 O O . ARG A 1 198 ? 29.177 -4.681 -5.867 1.00 61.62 198 ARG A O 1
ATOM 1699 N N . LEU A 1 199 ? 30.974 -3.423 -5.389 1.00 58.69 199 LEU A N 1
ATOM 1700 C CA . LEU A 1 199 ? 31.724 -4.488 -4.714 1.00 58.69 199 LEU A CA 1
ATOM 1701 C C . LEU A 1 199 ? 31.010 -4.988 -3.451 1.00 58.69 199 LEU A C 1
ATOM 1703 O O . LEU A 1 199 ? 30.990 -6.186 -3.192 1.00 58.69 199 LEU A O 1
ATOM 1707 N N . MET A 1 200 ? 30.393 -4.091 -2.678 1.00 54.25 200 MET A N 1
ATOM 1708 C CA . MET A 1 200 ? 29.590 -4.458 -1.504 1.00 54.25 200 MET A CA 1
ATOM 1709 C C . MET A 1 200 ? 28.342 -5.263 -1.890 1.00 54.25 200 MET A C 1
ATOM 1711 O O . MET A 1 200 ? 27.975 -6.202 -1.187 1.00 54.25 200 MET A O 1
ATOM 1715 N N . TRP A 1 201 ? 27.703 -4.919 -3.009 1.00 54.12 201 TRP A N 1
ATOM 1716 C CA . TRP A 1 201 ? 26.578 -5.676 -3.554 1.00 54.12 201 TRP A CA 1
ATOM 1717 C C . TRP A 1 201 ? 27.000 -7.071 -4.038 1.00 54.12 201 TRP A C 1
ATOM 1719 O O . TRP A 1 201 ? 26.332 -8.051 -3.723 1.00 54.12 201 TRP A O 1
ATOM 1729 N N . GLU A 1 202 ? 28.123 -7.176 -4.752 1.00 63.84 202 GLU A N 1
ATOM 1730 C CA . GLU A 1 202 ? 28.679 -8.452 -5.226 1.00 63.84 202 GLU A CA 1
ATOM 1731 C C . GLU A 1 202 ? 29.086 -9.369 -4.059 1.00 63.84 202 GLU A C 1
ATOM 1733 O O . GLU A 1 202 ? 28.709 -10.538 -4.046 1.00 63.84 202 GLU A O 1
ATOM 1738 N N . LEU A 1 203 ? 29.741 -8.828 -3.024 1.00 58.84 203 LEU A N 1
ATOM 1739 C CA . LEU A 1 203 ? 30.067 -9.559 -1.790 1.00 58.84 203 LEU A CA 1
ATOM 1740 C C . LEU A 1 203 ? 28.814 -10.039 -1.045 1.00 58.84 203 LEU A C 1
ATOM 1742 O O . LEU A 1 203 ? 28.777 -11.165 -0.555 1.00 58.84 203 LEU A O 1
ATOM 1746 N N . GLY A 1 204 ? 27.766 -9.212 -0.984 1.00 60.12 204 GLY A N 1
ATOM 1747 C CA . GLY A 1 204 ? 26.489 -9.604 -0.385 1.00 60.12 204 GLY A CA 1
ATOM 1748 C C . GLY A 1 204 ? 25.773 -10.721 -1.155 1.00 60.12 204 GLY A C 1
ATOM 1749 O O . GLY A 1 204 ? 25.056 -11.518 -0.549 1.00 60.12 204 GLY A O 1
ATOM 1750 N N . GLN A 1 205 ? 25.973 -10.809 -2.475 1.00 53.16 205 GLN A N 1
ATOM 1751 C CA . GLN A 1 205 ? 25.476 -11.926 -3.284 1.00 53.16 205 GLN A CA 1
ATOM 1752 C C . GLN A 1 205 ? 26.311 -13.195 -3.085 1.00 53.16 205 GLN A C 1
ATOM 1754 O O . GLN A 1 205 ? 25.731 -14.268 -2.944 1.00 53.16 205 GLN A O 1
ATOM 1759 N N . GLU A 1 206 ? 27.635 -13.077 -2.984 1.00 57.03 206 GLU A N 1
ATOM 1760 C CA . GLU A 1 206 ? 28.543 -14.204 -2.733 1.00 57.03 206 GLU A CA 1
ATOM 1761 C C . GLU A 1 206 ? 28.295 -14.838 -1.349 1.00 57.03 206 GLU A C 1
ATOM 1763 O O . GLU A 1 206 ? 28.163 -16.056 -1.235 1.00 57.03 206 GLU A O 1
ATOM 1768 N N . GLU A 1 207 ? 28.085 -14.028 -0.304 1.00 62.50 207 GLU A N 1
ATOM 1769 C CA . GLU A 1 207 ? 27.709 -14.526 1.030 1.00 62.50 207 GLU A CA 1
ATOM 1770 C C . GLU A 1 207 ? 26.324 -15.201 1.049 1.00 62.50 207 GLU A C 1
ATOM 1772 O O . GLU A 1 207 ? 26.100 -16.171 1.784 1.00 62.50 207 GLU A O 1
ATOM 1777 N N . ALA A 1 208 ? 25.376 -14.709 0.244 1.00 52.75 208 ALA A N 1
ATOM 1778 C CA . ALA A 1 208 ? 24.055 -15.317 0.107 1.00 52.75 208 ALA A CA 1
ATOM 1779 C C . ALA A 1 208 ? 24.111 -16.656 -0.652 1.00 52.75 208 ALA A C 1
ATOM 1781 O O . ALA A 1 208 ? 23.412 -17.601 -0.275 1.00 52.75 208 ALA A O 1
ATOM 1782 N N . GLU A 1 209 ? 24.957 -16.758 -1.679 1.00 56.16 209 GLU A N 1
ATOM 1783 C CA . GLU A 1 209 ? 25.215 -17.998 -2.415 1.00 56.16 209 GLU A CA 1
ATOM 1784 C C . GLU A 1 209 ? 25.925 -19.040 -1.538 1.00 56.16 209 GLU A C 1
ATOM 1786 O O . GLU A 1 209 ? 25.478 -20.188 -1.474 1.00 56.16 209 GLU A O 1
ATOM 1791 N N . ASP A 1 210 ? 26.945 -18.643 -0.775 1.00 66.88 210 ASP A N 1
ATOM 1792 C CA . ASP A 1 210 ? 27.652 -19.526 0.162 1.00 66.88 210 ASP A CA 1
ATOM 1793 C C . ASP A 1 210 ? 26.719 -20.083 1.244 1.00 66.88 210 ASP A C 1
ATOM 1795 O O . ASP A 1 210 ? 26.771 -21.273 1.587 1.00 66.88 210 ASP A O 1
ATOM 1799 N N . LYS A 1 211 ? 25.805 -19.250 1.753 1.00 69.50 211 LYS A N 1
ATOM 1800 C CA . LYS A 1 211 ? 24.792 -19.680 2.720 1.00 69.50 211 LYS A CA 1
ATOM 1801 C C . LYS A 1 211 ? 23.797 -20.668 2.105 1.00 69.50 211 LYS A C 1
ATOM 1803 O O . LYS A 1 211 ? 23.498 -21.690 2.724 1.00 69.50 211 LYS A O 1
ATOM 1808 N N . ALA A 1 212 ? 23.336 -20.420 0.879 1.00 60.06 212 ALA A N 1
ATOM 1809 C CA . ALA A 1 212 ? 22.437 -21.327 0.165 1.00 60.06 212 ALA A CA 1
ATOM 1810 C C . ALA A 1 212 ? 23.098 -22.688 -0.135 1.00 60.06 212 ALA A C 1
ATOM 1812 O O . ALA A 1 212 ? 22.461 -23.737 -0.015 1.00 60.06 212 ALA A O 1
ATOM 1813 N N . VAL A 1 213 ? 24.394 -22.694 -0.465 1.00 66.06 213 VAL A N 1
ATOM 1814 C CA . VAL A 1 213 ? 25.176 -23.921 -0.681 1.00 66.06 213 VAL A CA 1
ATOM 1815 C C . VAL A 1 213 ? 25.356 -24.708 0.623 1.00 66.06 213 VAL A C 1
ATOM 1817 O O . VAL A 1 213 ? 25.217 -25.936 0.619 1.00 66.06 213 VAL A O 1
ATOM 1820 N N . GLN A 1 214 ? 25.617 -24.034 1.749 1.00 70.81 214 GLN A N 1
ATOM 1821 C CA . GLN A 1 214 ? 25.692 -24.691 3.060 1.00 70.81 214 GLN A CA 1
ATOM 1822 C C . GLN A 1 214 ? 24.356 -25.319 3.473 1.00 70.81 214 GLN A C 1
ATOM 1824 O O . GLN A 1 214 ? 24.335 -26.474 3.907 1.00 70.81 214 GLN A O 1
ATOM 1829 N N . GLU A 1 215 ? 23.244 -24.605 3.292 1.00 76.75 215 GLU A N 1
ATOM 1830 C CA . GLU A 1 215 ? 21.903 -25.110 3.605 1.00 76.75 215 GLU A CA 1
ATOM 1831 C C . GLU A 1 215 ? 21.550 -26.340 2.747 1.00 76.75 215 GLU A C 1
ATOM 1833 O O . GLU A 1 215 ? 21.116 -27.364 3.283 1.00 76.75 215 GLU A O 1
ATOM 1838 N N . ALA A 1 216 ? 21.847 -26.307 1.442 1.00 68.81 216 ALA A N 1
ATOM 1839 C CA . ALA A 1 216 ? 21.641 -27.445 0.542 1.00 68.81 216 ALA A CA 1
ATOM 1840 C C . ALA A 1 216 ? 22.492 -28.675 0.921 1.00 68.81 216 ALA A C 1
ATOM 1842 O O . ALA A 1 216 ? 22.040 -29.822 0.820 1.00 68.81 216 ALA A O 1
ATOM 1843 N N . TYR A 1 217 ? 23.727 -28.460 1.386 1.00 75.25 217 TYR A N 1
ATOM 1844 C CA . TYR A 1 217 ? 24.602 -29.538 1.847 1.00 75.25 217 TYR A CA 1
ATOM 1845 C C . TYR A 1 217 ? 24.095 -30.182 3.147 1.00 75.25 217 TYR A C 1
ATOM 1847 O O . TYR A 1 217 ? 24.106 -31.411 3.285 1.00 75.25 217 TYR A O 1
ATOM 1855 N N . GLU A 1 218 ? 23.609 -29.381 4.099 1.00 80.81 218 GLU A N 1
ATOM 1856 C CA . GLU A 1 218 ? 23.003 -29.903 5.324 1.00 80.81 218 GLU A CA 1
ATOM 1857 C C . GLU A 1 218 ? 21.731 -30.707 5.049 1.00 80.81 218 GLU A C 1
ATOM 1859 O O . GLU A 1 218 ? 21.514 -31.751 5.672 1.00 80.81 218 GLU A O 1
ATOM 1864 N N . GLU A 1 219 ? 20.912 -30.262 4.101 1.00 80.38 219 GLU A N 1
ATOM 1865 C CA . GLU A 1 219 ? 19.684 -30.950 3.717 1.00 80.38 219 GLU A CA 1
ATOM 1866 C C . GLU A 1 219 ? 19.980 -32.310 3.064 1.00 80.38 219 GLU A C 1
ATOM 1868 O O . GLU A 1 219 ? 19.418 -33.332 3.472 1.00 80.38 219 GLU A O 1
ATOM 1873 N N . MET A 1 220 ? 20.959 -32.367 2.151 1.00 77.19 220 MET A N 1
ATOM 1874 C CA . MET A 1 220 ? 21.452 -33.631 1.587 1.00 77.19 220 MET A CA 1
ATOM 1875 C C . MET A 1 220 ? 22.012 -34.570 2.662 1.00 77.19 220 MET A C 1
ATOM 1877 O O . MET A 1 220 ? 21.763 -35.780 2.634 1.00 77.19 220 MET A O 1
ATOM 1881 N N . ARG A 1 221 ? 22.739 -34.033 3.647 1.00 79.62 221 ARG A N 1
ATOM 1882 C CA . ARG A 1 221 ? 23.279 -34.820 4.762 1.00 79.62 221 ARG A CA 1
ATOM 1883 C C . ARG A 1 221 ? 22.170 -35.391 5.650 1.00 79.62 221 ARG A C 1
ATOM 1885 O O . ARG A 1 221 ? 22.251 -36.558 6.032 1.00 79.62 221 ARG A O 1
ATOM 1892 N N . ARG A 1 222 ? 21.126 -34.609 5.950 1.00 83.94 222 ARG A N 1
ATOM 1893 C CA . ARG A 1 222 ? 19.944 -35.067 6.708 1.00 83.94 222 ARG A CA 1
ATOM 1894 C C . ARG A 1 222 ? 19.173 -36.146 5.948 1.00 83.94 222 ARG A C 1
ATOM 1896 O O . ARG A 1 222 ? 18.811 -37.157 6.546 1.00 83.94 222 ARG A O 1
ATOM 1903 N N . ALA A 1 223 ? 18.979 -35.975 4.640 1.00 78.81 223 ALA A N 1
ATOM 1904 C CA . ALA A 1 223 ? 18.311 -36.961 3.791 1.00 78.81 223 ALA A CA 1
ATOM 1905 C C . ALA A 1 223 ? 19.080 -38.294 3.728 1.00 78.81 223 ALA A C 1
ATOM 1907 O O . ALA A 1 223 ? 18.475 -39.363 3.815 1.00 78.81 223 ALA A O 1
ATOM 1908 N N . SER A 1 224 ? 20.413 -38.235 3.644 1.00 76.88 224 SER A N 1
ATOM 1909 C CA . SER A 1 224 ? 21.287 -39.415 3.661 1.00 76.88 224 SER A CA 1
ATOM 1910 C C . SER A 1 224 ? 21.222 -40.171 4.996 1.00 76.88 224 SER A C 1
ATOM 1912 O O . SER A 1 224 ? 21.026 -41.386 5.010 1.00 76.88 224 SER A O 1
ATOM 1914 N N . LEU A 1 225 ? 21.278 -39.453 6.126 1.00 79.06 225 LEU A N 1
ATOM 1915 C CA . LEU A 1 225 ? 21.153 -40.045 7.465 1.00 79.06 225 LEU A CA 1
ATOM 1916 C C . LEU A 1 225 ? 19.779 -40.703 7.684 1.00 79.06 225 LEU A C 1
ATOM 1918 O O . LEU A 1 225 ? 19.700 -41.834 8.165 1.00 79.06 225 LEU A O 1
ATOM 1922 N N . ALA A 1 226 ? 18.701 -40.047 7.248 1.00 77.50 226 ALA A N 1
ATOM 1923 C CA . ALA A 1 226 ? 17.345 -40.587 7.338 1.00 77.50 226 ALA A CA 1
ATOM 1924 C C . ALA A 1 226 ? 17.126 -41.834 6.458 1.00 77.50 226 ALA A C 1
ATOM 1926 O O . ALA A 1 226 ? 16.292 -42.682 6.782 1.00 77.50 226 ALA A O 1
ATOM 1927 N N . ALA A 1 227 ? 17.860 -41.963 5.348 1.00 72.81 227 ALA A N 1
ATOM 1928 C CA . ALA A 1 227 ? 17.829 -43.153 4.501 1.00 72.81 227 ALA A CA 1
ATOM 1929 C C . ALA A 1 227 ? 18.570 -44.337 5.144 1.00 72.81 227 ALA A C 1
ATOM 1931 O O . ALA A 1 227 ? 18.133 -45.476 5.000 1.00 72.81 227 ALA A O 1
ATOM 1932 N N . THR A 1 228 ? 19.647 -44.075 5.892 1.00 73.69 228 THR A N 1
ATOM 1933 C CA . THR A 1 228 ? 20.399 -45.117 6.611 1.00 73.69 228 THR A CA 1
ATOM 1934 C C . THR A 1 228 ? 19.713 -45.623 7.880 1.00 73.69 228 THR A C 1
ATOM 1936 O O . THR A 1 228 ? 19.942 -46.762 8.257 1.00 73.69 228 THR A O 1
ATOM 1939 N N . GLU A 1 229 ? 18.847 -44.831 8.521 1.00 69.38 229 GLU A N 1
ATOM 1940 C CA . GLU A 1 229 ? 18.071 -45.270 9.699 1.00 69.38 229 GLU A CA 1
ATOM 1941 C C . GLU A 1 229 ? 16.814 -46.088 9.341 1.00 69.38 229 GLU A C 1
ATOM 1943 O O . GLU A 1 229 ? 16.196 -46.696 10.215 1.00 69.38 229 GLU A O 1
ATOM 1948 N N . LYS A 1 230 ? 16.421 -46.109 8.060 1.00 58.72 230 LYS A N 1
ATOM 1949 C CA . LYS A 1 230 ? 15.271 -46.876 7.546 1.00 58.72 230 LYS A CA 1
ATOM 1950 C C . LYS A 1 230 ? 15.651 -48.193 6.850 1.00 58.72 230 LYS A C 1
ATOM 1952 O O . LYS A 1 230 ? 14.745 -48.879 6.374 1.00 58.72 230 LYS A O 1
ATOM 1957 N N . ALA A 1 231 ? 16.941 -48.523 6.772 1.00 52.75 231 ALA A N 1
ATOM 1958 C CA . ALA A 1 231 ? 17.476 -49.760 6.193 1.00 52.75 231 ALA A CA 1
ATOM 1959 C C . ALA A 1 231 ? 17.923 -50.729 7.296 1.00 52.75 231 ALA A C 1
ATOM 1961 O O . ALA A 1 231 ? 17.688 -51.946 7.124 1.00 52.75 231 ALA A O 1
#

Foldseek 3Di:
DLVVVLVVLVVVLPPPVVLVVLLVLLCQLPLVQPQDVVVLVVLVVVLVVLVVVLVVLVVCVVVVVDDPVVNVVSVVVSVVVNVVSVVVSVVNVVSVVSSVVSVVLSVVVSVLSVPDDSVDDDPVNCVQFFPDWDWDWDCDVPDNDIDIDIDTFTDDRPRTSVCSQVSRPVSVVVVVCVVVVCVPDDPVRVVVVVVVVVVVVVVVVVVVVVVVVVVVVVVVVVVVVVVVVVD

Sequence (231 aa):
MIEYVKGELEKFRTDKAGLKWNFDAYVQAYVQSDADESKLTDIANQIQELEEMREVNFRLVAKNMITDEEYVTRNAKLQEQLQELMNEQNKHLQQEQNLKTTKLKFDTFLKYLEEVDVENLTNTVLRQLVSSISVRTRKRPFKNEFDKEILIEWRFLDKTEGEVFWDSEEVRHEIWERDHWYRGMSPEQIEEEKERERLMWELGQEEAEDKAVQEAYEEMRRASLAATEKA

Organism: NCBI:txid1157490

Radius of gyration: 28.98 Å; chains: 1; bounding box: 68×71×74 Å

pLDDT: mean 81.49, std 13.26, range [46.75, 96.31]

Secondary structure (DSSP, 8-state):
-HHHHHHHHHHHHH-HHHHHHHHHHHIIIII-----HHHHHHHHHHHHHHHHHHHHHHHHHHTTSS-HHHHHHHHHHHHHHHHHHHHHHHHHHHHHHHHHHHHHHHHHHHHHHHH--GGG--HHHHHHHEEEEEEEEEEPTTSS-EEEEEEEEEEETTEEHHHHHHH-HHHHHHHHHHHHHTTT--HHHHHHHHHHHHHHHHHHHHHHHHHHHHHHHHHHHHHHHHHHTT-